Protein AF-A0AAV4F3P6-F1 (afdb_monomer_lite)

Organism: NCBI:txid1093978

Radius of gyration: 37.01 Å; chains: 1; bounding box: 95×53×141 Å

Secondary structure (DSSP, 8-state):
---------------------------------------------------------------------------------------HHHHHHHHHHHHHHHHHHHHHHHHHHHHHHHHHHHHHHHHHHHHHH--PPPPPPPHHHHHHHHHHHHHHSPBP-PPTTPPPPTTBTTPPPPTT--PPTT-EEEEEEEPTTS-EEEEEEEEEEEETTTTEEEEEESSPPTTS-EEEEEGGGEEEPPSBBPPTTT-GGGSPPTT-EEEEEPTTSSEEEEEE-SS--SSTT--TTTTSS------

Structure (mmCIF, N/CA/C/O backbone):
data_AF-A0AAV4F3P6-F1
#
_entry.id   AF-A0AAV4F3P6-F1
#
loop_
_atom_site.group_PDB
_atom_site.id
_atom_site.type_symbol
_atom_site.label_atom_id
_atom_site.label_alt_id
_atom_site.label_comp_id
_atom_site.label_asym_id
_atom_site.label_entity_id
_atom_site.label_seq_id
_atom_site.pdbx_PDB_ins_code
_atom_site.Cartn_x
_atom_site.Cartn_y
_atom_site.Cartn_z
_atom_site.occupancy
_atom_site.B_iso_or_equiv
_atom_site.auth_seq_id
_atom_site.auth_comp_id
_atom_site.auth_asym_id
_atom_site.auth_atom_id
_atom_site.pdbx_PDB_model_num
ATOM 1 N N . MET A 1 1 ? -41.176 11.444 -44.039 1.00 43.25 1 MET A N 1
ATOM 2 C CA . MET A 1 1 ? -41.202 11.516 -45.518 1.00 43.25 1 MET A CA 1
ATOM 3 C C . MET A 1 1 ? -39.767 11.557 -46.030 1.00 43.25 1 MET A C 1
ATOM 5 O O . MET A 1 1 ? -39.033 12.421 -45.568 1.00 43.25 1 MET A O 1
ATOM 9 N N . PRO A 1 2 ? -39.335 10.620 -46.893 1.00 57.97 2 PRO A N 1
ATOM 10 C CA . PRO A 1 2 ? -37.965 10.552 -47.398 1.00 57.97 2 PRO A CA 1
ATOM 11 C C . PRO A 1 2 ? -37.833 11.224 -48.775 1.00 57.97 2 PRO A C 1
ATOM 13 O O . PRO A 1 2 ? -38.787 11.254 -49.553 1.00 57.97 2 PRO A O 1
ATOM 16 N N . ARG A 1 3 ? -36.631 11.701 -49.116 1.00 46.84 3 ARG A N 1
ATOM 17 C CA . ARG A 1 3 ? -36.250 12.004 -50.503 1.00 46.84 3 ARG A CA 1
ATOM 18 C C . ARG A 1 3 ? -34.921 11.329 -50.827 1.00 46.84 3 ARG A C 1
ATOM 20 O O . ARG A 1 3 ? -33.899 11.601 -50.211 1.00 46.84 3 ARG A O 1
ATOM 27 N N . ALA A 1 4 ? -35.003 10.412 -51.782 1.00 53.88 4 ALA A N 1
ATOM 28 C CA . ALA A 1 4 ? -33.907 9.698 -52.414 1.00 53.88 4 ALA A CA 1
ATOM 29 C C . ALA A 1 4 ? -33.259 10.533 -53.532 1.00 53.88 4 ALA A C 1
ATOM 31 O O . ALA A 1 4 ? -33.923 11.412 -54.081 1.00 53.88 4 ALA A O 1
ATOM 32 N N . SER A 1 5 ? -32.022 10.182 -53.914 1.00 49.41 5 SER A N 1
ATOM 33 C CA . SER A 1 5 ? -31.502 10.011 -55.299 1.00 49.41 5 SER A CA 1
ATOM 34 C C . SER A 1 5 ? -29.993 9.698 -55.219 1.00 49.41 5 SER A C 1
ATOM 36 O O . SER A 1 5 ? -29.260 10.467 -54.614 1.00 49.41 5 SER A O 1
ATOM 38 N N . LYS A 1 6 ? -29.529 8.474 -55.547 1.00 49.03 6 LYS A N 1
ATOM 39 C CA . LYS A 1 6 ? -28.981 8.013 -56.858 1.00 49.03 6 LYS A CA 1
ATOM 40 C C . LYS A 1 6 ? -27.851 8.921 -57.393 1.00 49.03 6 LYS A C 1
ATOM 42 O O . LYS A 1 6 ? -28.084 10.105 -57.543 1.00 49.03 6 LYS A O 1
ATOM 47 N N . GLY A 1 7 ? -26.664 8.456 -57.797 1.00 39.09 7 GLY A N 1
ATOM 48 C CA . GLY A 1 7 ? -26.099 7.115 -57.988 1.00 39.09 7 GLY A CA 1
ATOM 49 C C . GLY A 1 7 ? -24.819 7.177 -58.859 1.00 39.09 7 GLY A C 1
ATOM 50 O O . GLY A 1 7 ? -24.453 8.262 -59.299 1.00 39.09 7 GLY A O 1
ATOM 51 N N . LYS A 1 8 ? -24.253 5.991 -59.168 1.00 43.91 8 LYS A N 1
ATOM 52 C CA . LYS A 1 8 ? -23.135 5.662 -60.102 1.00 43.91 8 LYS A CA 1
ATOM 53 C C . LYS A 1 8 ? -21.725 6.071 -59.625 1.00 43.91 8 LYS A C 1
ATOM 55 O O . LYS A 1 8 ? -21.543 7.178 -59.159 1.00 43.91 8 LYS A O 1
ATOM 60 N N . GLY A 1 9 ? -20.671 5.254 -59.692 1.00 35.78 9 GLY A N 1
ATOM 61 C CA . GLY A 1 9 ? -20.396 4.023 -60.443 1.00 35.78 9 GLY A CA 1
ATOM 62 C C . GLY A 1 9 ? -19.129 4.232 -61.289 1.00 35.78 9 GLY A C 1
ATOM 63 O O . GLY A 1 9 ? -19.116 5.156 -62.093 1.00 35.78 9 GLY A O 1
ATOM 64 N N . GLY A 1 10 ? -18.094 3.398 -61.130 1.00 35.25 10 GLY A N 1
ATOM 65 C CA . GLY A 1 10 ? -16.916 3.406 -62.013 1.00 35.25 10 GLY A CA 1
ATOM 66 C C . GLY A 1 10 ? -15.679 2.729 -61.415 1.00 35.25 10 GLY A C 1
ATOM 67 O O . GLY A 1 10 ? -15.179 3.164 -60.387 1.00 35.25 10 GLY A O 1
ATOM 68 N N . ALA A 1 11 ? -15.229 1.657 -62.067 1.00 43.38 11 ALA A N 1
ATOM 69 C CA . ALA A 1 11 ? -14.069 0.822 -61.749 1.00 43.38 11 ALA A CA 1
ATOM 70 C C . ALA A 1 11 ? -12.855 1.138 -62.662 1.00 43.38 11 ALA A C 1
ATOM 72 O O . ALA A 1 11 ? -12.972 1.979 -63.550 1.00 43.38 11 ALA A O 1
ATOM 73 N N . ASN A 1 12 ? -11.776 0.353 -62.483 1.00 38.50 12 ASN A N 1
ATOM 74 C CA . ASN A 1 12 ? -10.446 0.312 -63.143 1.00 38.50 12 ASN A CA 1
ATOM 75 C C . ASN A 1 12 ? -9.373 1.242 -62.548 1.00 38.50 12 ASN A C 1
ATOM 77 O O . ASN A 1 12 ? -9.661 2.387 -62.238 1.00 38.50 12 ASN A O 1
ATOM 81 N N . GLY A 1 13 ? -8.109 0.842 -62.364 1.00 34.28 13 GLY A N 1
ATOM 82 C CA . GLY A 1 13 ? -7.365 -0.350 -62.802 1.00 34.28 13 GLY A CA 1
ATOM 83 C C . GLY A 1 13 ? -6.046 0.076 -63.474 1.00 34.28 13 GLY A C 1
ATOM 84 O O . GLY A 1 13 ? -6.096 0.913 -64.366 1.00 34.28 13 GLY A O 1
ATOM 85 N N . GLY A 1 14 ? -4.912 -0.523 -63.067 1.00 33.69 14 GLY A N 1
ATOM 86 C CA . GLY A 1 14 ? -3.558 -0.354 -63.653 1.00 33.69 14 GLY A CA 1
ATOM 87 C C . GLY A 1 14 ? -2.868 0.970 -63.276 1.00 33.69 14 GLY A C 1
ATOM 88 O O . GLY A 1 14 ? -3.541 1.965 -63.076 1.00 33.69 14 GLY A O 1
ATOM 89 N N . ASP A 1 15 ? -1.550 1.090 -63.114 1.00 41.59 15 ASP A N 1
ATOM 90 C CA . ASP A 1 15 ? -0.470 0.337 -63.745 1.00 41.59 15 ASP A CA 1
ATOM 91 C C . ASP A 1 15 ? 0.856 0.453 -62.960 1.00 41.59 15 ASP A C 1
ATOM 93 O O . ASP A 1 15 ? 1.037 1.316 -62.099 1.00 41.59 15 ASP A O 1
ATOM 97 N N . LYS A 1 16 ? 1.772 -0.457 -63.294 1.00 44.00 16 LYS A N 1
ATOM 98 C CA . LYS A 1 16 ? 3.149 -0.606 -62.811 1.00 44.00 16 LYS A CA 1
ATOM 99 C C . LYS A 1 16 ? 4.050 0.584 -63.168 1.00 44.00 16 LYS A C 1
ATOM 101 O O . LYS A 1 16 ? 3.961 1.119 -64.267 1.00 44.00 16 LYS A O 1
ATOM 106 N N . SER A 1 17 ? 5.089 0.797 -62.356 1.00 45.53 17 SER A N 1
ATOM 107 C CA . SER A 1 17 ? 6.420 1.146 -62.878 1.00 45.53 17 SER A CA 1
ATOM 108 C C . SER A 1 17 ? 7.538 0.743 -61.908 1.00 45.53 17 SER A C 1
ATOM 110 O O . SER A 1 17 ? 7.629 1.256 -60.794 1.00 45.53 17 SER A O 1
ATOM 112 N N . GLU A 1 18 ? 8.384 -0.182 -62.366 1.00 40.38 18 GLU A N 1
ATOM 113 C CA . GLU A 1 18 ? 9.741 -0.444 -61.877 1.00 40.38 18 GLU A CA 1
ATOM 114 C C . GLU A 1 18 ? 10.667 0.752 -62.146 1.00 40.38 18 GLU A C 1
ATOM 116 O O . GLU A 1 18 ? 10.599 1.355 -63.216 1.00 40.38 18 GLU A O 1
ATOM 121 N N . SER A 1 19 ? 11.645 0.984 -61.266 1.00 41.81 19 SER A N 1
ATOM 122 C CA . SER A 1 19 ? 12.958 1.485 -61.688 1.00 41.81 19 SER A CA 1
ATOM 123 C C . SER A 1 19 ? 14.066 1.072 -60.715 1.00 41.81 19 SER A C 1
ATOM 125 O O . SER A 1 19 ? 13.929 1.155 -59.497 1.00 41.81 19 SER A O 1
ATOM 127 N N . LYS A 1 20 ? 15.148 0.597 -61.331 1.00 39.94 20 LYS A N 1
ATOM 128 C CA . LYS A 1 20 ? 16.379 -0.017 -60.824 1.00 39.94 20 LYS A CA 1
ATOM 129 C C . LYS A 1 20 ? 17.300 0.931 -60.035 1.00 39.94 20 LYS A C 1
ATOM 131 O O . LYS A 1 20 ? 17.418 2.091 -60.398 1.00 39.94 20 LYS A O 1
ATOM 136 N N . GLY A 1 21 ? 18.078 0.331 -59.125 1.00 33.19 21 GLY A N 1
ATOM 137 C CA . GLY A 1 21 ? 19.552 0.283 -59.192 1.00 33.19 21 GLY A CA 1
ATOM 138 C C . GLY A 1 21 ? 20.369 1.480 -58.686 1.00 33.19 21 GLY A C 1
ATOM 139 O O . GLY A 1 21 ? 20.235 2.588 -59.190 1.00 33.19 21 GLY A O 1
ATOM 140 N N . GLY A 1 22 ? 21.317 1.205 -57.781 1.00 34.66 22 GLY A N 1
ATOM 141 C CA . GLY A 1 22 ? 22.409 2.119 -57.433 1.00 34.66 22 GLY A CA 1
ATOM 142 C C . GLY A 1 22 ? 23.249 1.650 -56.239 1.00 34.66 22 GLY A C 1
ATOM 143 O O . GLY A 1 22 ? 22.946 1.999 -55.104 1.00 34.66 22 GLY A O 1
ATOM 144 N N . ASP A 1 23 ? 24.300 0.872 -56.510 1.00 40.94 23 ASP A N 1
ATOM 145 C CA . ASP A 1 23 ? 25.427 0.590 -55.610 1.00 40.94 23 ASP A CA 1
ATOM 146 C C . ASP A 1 23 ? 26.279 1.846 -55.362 1.00 40.94 23 ASP A C 1
ATOM 148 O O . ASP A 1 23 ? 26.571 2.582 -56.304 1.00 40.94 23 ASP A O 1
ATOM 152 N N . SER A 1 24 ? 26.802 2.033 -54.143 1.00 47.75 24 SER A N 1
ATOM 153 C CA . SER A 1 24 ? 28.101 2.695 -53.909 1.00 47.75 24 SER A CA 1
ATOM 154 C C . SER A 1 24 ? 28.724 2.253 -52.576 1.00 47.75 24 SER A C 1
ATOM 156 O O . SER A 1 24 ? 28.114 2.363 -51.517 1.00 47.75 24 SER A O 1
ATOM 158 N N . LYS A 1 25 ? 29.962 1.754 -52.668 1.00 44.97 25 LYS A N 1
ATOM 159 C CA . LYS A 1 25 ? 30.935 1.466 -51.597 1.00 44.97 25 LYS A CA 1
ATOM 160 C C . LYS A 1 25 ? 31.613 2.748 -51.075 1.00 44.97 25 LYS A C 1
ATOM 162 O O . LYS A 1 25 ? 31.496 3.787 -51.717 1.00 44.97 25 LYS A O 1
ATOM 167 N N . SER A 1 26 ? 32.461 2.557 -50.049 1.00 39.56 26 SER A N 1
ATOM 168 C CA . SER A 1 26 ? 33.546 3.410 -49.491 1.00 39.56 26 SER A CA 1
ATOM 169 C C . SER A 1 26 ? 33.147 4.224 -48.245 1.00 39.56 26 SER A C 1
ATOM 171 O O . SER A 1 26 ? 32.027 4.702 -48.173 1.00 39.56 26 SER A O 1
ATOM 173 N N . ASP A 1 27 ? 33.956 4.410 -47.195 1.00 36.31 27 ASP A N 1
ATOM 174 C CA . ASP A 1 27 ? 35.304 3.930 -46.884 1.00 36.31 27 ASP A CA 1
ATOM 175 C C . ASP A 1 27 ? 35.626 4.065 -45.375 1.00 36.31 27 ASP A C 1
ATOM 177 O O . ASP A 1 27 ? 35.059 4.869 -44.641 1.00 36.31 27 ASP A O 1
ATOM 181 N N . THR A 1 28 ? 36.581 3.231 -44.982 1.00 38.78 28 THR A N 1
ATOM 182 C CA . THR A 1 28 ? 37.466 3.109 -43.808 1.00 38.78 28 THR A CA 1
ATOM 183 C C . THR A 1 28 ? 37.964 4.384 -43.081 1.00 38.78 28 THR A C 1
ATOM 185 O O . THR A 1 28 ? 38.431 5.313 -43.727 1.00 38.78 28 THR A O 1
ATOM 188 N N . ALA A 1 29 ? 38.042 4.331 -41.734 1.00 40.69 29 ALA A N 1
ATOM 189 C CA . ALA A 1 29 ? 39.140 4.804 -40.839 1.00 40.69 29 ALA A CA 1
ATOM 190 C C . ALA A 1 29 ? 38.729 4.469 -39.381 1.00 40.69 29 ALA A C 1
ATOM 192 O O . ALA A 1 29 ? 37.651 4.869 -38.962 1.00 40.69 29 ALA A O 1
ATOM 193 N N . LYS A 1 30 ? 39.359 3.618 -38.556 1.00 39.94 30 LYS A N 1
ATOM 194 C CA . LYS A 1 30 ? 40.744 3.406 -38.082 1.00 39.94 30 LYS A CA 1
ATOM 195 C C . LYS A 1 30 ? 41.398 4.615 -37.389 1.00 39.94 30 LYS A C 1
ATOM 197 O O . LYS A 1 30 ? 42.006 5.448 -38.045 1.00 39.94 30 LYS A O 1
ATOM 202 N N . SER A 1 31 ? 41.418 4.577 -36.053 1.00 45.28 31 SER A N 1
ATOM 203 C CA . SER A 1 31 ? 42.526 5.077 -35.224 1.00 45.28 31 SER A CA 1
ATOM 204 C C . SER A 1 31 ? 42.651 4.241 -33.942 1.00 45.28 31 SER A C 1
ATOM 206 O O . SER A 1 31 ? 41.701 4.119 -33.171 1.00 45.28 31 SER A O 1
ATOM 208 N N . GLU A 1 32 ? 43.829 3.640 -33.777 1.00 38.06 32 GLU A N 1
ATOM 209 C CA . GLU A 1 32 ? 44.331 2.882 -32.622 1.00 38.06 32 GLU A CA 1
ATOM 210 C C . GLU A 1 32 ? 45.115 3.793 -31.649 1.00 38.06 32 GLU A C 1
ATOM 212 O O . GLU A 1 32 ? 45.437 4.927 -32.002 1.00 38.06 32 GLU A O 1
ATOM 217 N N . ALA A 1 33 ? 45.548 3.182 -30.527 1.00 37.25 33 ALA A N 1
ATOM 218 C CA . ALA A 1 33 ? 46.647 3.540 -29.600 1.00 37.25 33 ALA A CA 1
ATOM 219 C C . ALA A 1 33 ? 46.233 4.332 -28.339 1.00 37.25 33 ALA A C 1
ATOM 221 O O . ALA A 1 33 ? 45.403 5.224 -28.424 1.00 37.25 33 ALA A O 1
ATOM 222 N N . LYS A 1 34 ? 46.786 4.137 -27.129 1.00 36.72 34 LYS A N 1
ATOM 223 C CA . LYS A 1 34 ? 47.733 3.194 -26.472 1.00 36.72 34 LYS A CA 1
ATOM 224 C C . LYS A 1 34 ? 47.718 3.602 -24.967 1.00 36.72 34 LYS A C 1
ATOM 226 O O . LYS A 1 34 ? 47.617 4.790 -24.703 1.00 36.72 34 LYS A O 1
ATOM 231 N N . ALA A 1 35 ? 47.622 2.679 -24.005 1.00 36.19 35 ALA A N 1
ATOM 232 C CA . ALA A 1 35 ? 48.698 2.149 -23.134 1.00 36.19 35 ALA A CA 1
ATOM 233 C C . ALA A 1 35 ? 48.996 2.915 -21.817 1.00 36.19 35 ALA A C 1
ATOM 235 O O . ALA A 1 35 ? 49.205 4.120 -21.856 1.00 36.19 35 ALA A O 1
ATOM 236 N N . ASP A 1 36 ? 49.109 2.116 -20.734 1.00 36.25 36 ASP A N 1
ATOM 237 C CA . ASP A 1 36 ? 49.987 2.232 -19.540 1.00 36.25 36 ASP A CA 1
ATOM 238 C C . ASP A 1 36 ? 49.842 3.469 -18.615 1.00 36.25 36 ASP A C 1
ATOM 240 O O . ASP A 1 36 ? 49.542 4.561 -19.063 1.00 36.25 36 ASP A O 1
ATOM 244 N N . SER A 1 37 ? 50.015 3.443 -17.287 1.00 36.72 37 SER A N 1
ATOM 245 C CA . SER A 1 37 ? 50.711 2.539 -16.359 1.00 36.72 37 SER A CA 1
ATOM 246 C C . SER A 1 37 ? 50.413 2.939 -14.895 1.00 36.72 37 SER A C 1
ATOM 248 O O . SER A 1 37 ? 50.121 4.096 -14.613 1.00 36.72 37 SER A O 1
ATOM 250 N N . LYS A 1 38 ? 50.573 1.960 -13.990 1.00 37.16 38 LYS A N 1
ATOM 251 C CA . LYS A 1 38 ? 50.961 1.997 -12.556 1.00 37.16 38 LYS A CA 1
ATOM 252 C C . LYS A 1 38 ? 51.338 3.344 -11.902 1.00 37.16 38 LYS A C 1
ATOM 254 O O . LYS A 1 38 ? 52.150 4.088 -12.440 1.00 37.16 38 LYS A O 1
ATOM 259 N N . GLY A 1 39 ? 50.957 3.494 -10.626 1.00 30.64 39 GLY A N 1
ATOM 260 C CA . GLY A 1 39 ? 51.655 4.373 -9.678 1.00 30.64 39 GLY A CA 1
ATOM 261 C C . GLY A 1 39 ? 50.959 4.546 -8.323 1.00 30.64 39 GLY A C 1
ATOM 262 O O . GLY A 1 39 ? 50.217 5.501 -8.141 1.00 30.64 39 GLY A O 1
ATOM 263 N N . GLU A 1 40 ? 51.233 3.647 -7.378 1.00 40.03 40 GLU A N 1
ATOM 264 C CA . GLU A 1 40 ? 51.225 3.934 -5.932 1.00 40.03 40 GLU A CA 1
ATOM 265 C C . GLU A 1 40 ? 52.618 4.499 -5.578 1.00 40.03 40 GLU A C 1
ATOM 267 O O . GLU A 1 40 ? 53.599 4.093 -6.218 1.00 40.03 40 GLU A O 1
ATOM 272 N N . PRO A 1 41 ? 52.741 5.458 -4.641 1.00 50.28 41 PRO A N 1
ATOM 273 C CA . PRO A 1 41 ? 53.304 5.063 -3.345 1.00 50.28 41 PRO A CA 1
ATOM 274 C C . PRO A 1 41 ? 52.784 5.842 -2.117 1.00 50.28 41 PRO A C 1
ATOM 276 O O . PRO A 1 41 ? 52.306 6.973 -2.195 1.00 50.28 41 PRO A O 1
ATOM 279 N N . ASP A 1 42 ? 52.992 5.198 -0.969 1.00 38.50 42 ASP A N 1
ATOM 280 C CA . ASP A 1 42 ? 52.948 5.680 0.414 1.00 38.50 42 ASP A CA 1
ATOM 281 C C . ASP A 1 42 ? 53.687 7.009 0.695 1.00 38.50 42 ASP A C 1
ATOM 283 O O . ASP A 1 42 ? 54.773 7.244 0.160 1.00 38.50 42 ASP A O 1
ATOM 287 N N . ASN A 1 43 ? 53.186 7.809 1.658 1.00 36.66 43 ASN A N 1
ATOM 288 C CA . ASN A 1 43 ? 53.907 8.124 2.915 1.00 36.66 43 ASN A CA 1
ATOM 289 C C . ASN A 1 43 ? 53.197 9.144 3.844 1.00 36.66 43 ASN A C 1
ATOM 291 O O . ASN A 1 43 ? 53.036 10.317 3.528 1.00 36.66 43 ASN A O 1
ATOM 295 N N . LYS A 1 44 ? 52.840 8.655 5.040 1.00 37.00 44 LYS A N 1
ATOM 296 C CA . LYS A 1 44 ? 53.229 9.103 6.402 1.00 37.00 44 LYS A CA 1
ATOM 297 C C . LYS A 1 44 ? 53.704 10.561 6.651 1.00 37.00 44 LYS A C 1
ATOM 299 O O . LYS A 1 44 ? 54.774 10.936 6.189 1.00 37.00 44 LYS A O 1
ATOM 304 N N . ALA A 1 45 ? 53.012 11.267 7.560 1.00 36.25 45 ALA A N 1
ATOM 305 C CA . ALA A 1 45 ? 53.533 12.142 8.645 1.00 36.25 45 ALA A CA 1
ATOM 306 C C . ALA A 1 45 ? 52.319 12.730 9.408 1.00 36.25 45 ALA A C 1
ATOM 308 O O . ALA A 1 45 ? 51.476 13.386 8.810 1.00 36.25 45 ALA A O 1
ATOM 309 N N . ASP A 1 46 ? 51.995 12.300 10.629 1.00 32.47 46 ASP A N 1
ATOM 310 C CA . ASP A 1 46 ? 52.471 12.836 11.919 1.00 32.47 46 ASP A CA 1
ATOM 311 C C . ASP A 1 46 ? 52.575 14.369 11.987 1.00 32.47 46 ASP A C 1
ATOM 313 O O . ASP A 1 46 ? 53.509 14.967 11.459 1.00 32.47 46 ASP A O 1
ATOM 317 N N . THR A 1 47 ? 51.641 15.007 12.698 1.00 34.38 47 THR A N 1
ATOM 318 C CA . THR A 1 47 ? 51.944 16.197 13.502 1.00 34.38 47 THR A CA 1
ATOM 319 C C . THR A 1 47 ? 50.998 16.258 14.695 1.00 34.38 47 THR A C 1
ATOM 321 O O . THR A 1 47 ? 49.800 16.506 14.585 1.00 34.38 47 THR A O 1
ATOM 324 N N . THR A 1 48 ? 51.594 16.043 15.858 1.00 31.44 48 THR A N 1
ATOM 325 C CA . THR A 1 48 ? 51.069 16.400 17.170 1.00 31.44 48 THR A CA 1
ATOM 326 C C . THR A 1 48 ? 51.104 17.922 17.341 1.00 31.44 48 THR A C 1
ATOM 328 O O . THR A 1 48 ? 52.155 18.534 17.153 1.00 31.44 48 THR A O 1
ATOM 331 N N . THR A 1 49 ? 50.015 18.556 17.787 1.00 36.59 49 THR A N 1
ATOM 332 C CA . THR A 1 49 ? 50.116 19.825 18.534 1.00 36.59 49 THR A CA 1
ATOM 333 C C . THR A 1 49 ? 48.991 19.980 19.560 1.00 36.59 49 THR A C 1
ATOM 335 O O . THR A 1 49 ? 47.839 19.627 19.334 1.00 36.59 49 THR A O 1
ATOM 338 N N . LYS A 1 50 ? 49.419 20.445 20.733 1.00 33.28 50 LYS A N 1
ATOM 339 C CA . LYS A 1 50 ? 48.761 20.586 22.038 1.00 33.28 50 LYS A CA 1
ATOM 340 C C . LYS A 1 50 ? 48.096 21.967 22.179 1.00 33.28 50 LYS A C 1
ATOM 342 O O . LYS A 1 50 ? 48.705 22.928 21.729 1.00 33.28 50 LYS A O 1
ATOM 347 N N . GLY A 1 51 ? 47.016 22.037 22.973 1.00 29.23 51 GLY A N 1
ATOM 348 C CA . GLY A 1 51 ? 46.523 23.230 23.707 1.00 29.23 51 GLY A CA 1
ATOM 349 C C . GLY A 1 51 ? 45.808 24.271 22.834 1.00 29.23 51 GLY A C 1
ATOM 350 O O . GLY A 1 51 ? 46.318 24.633 21.792 1.00 29.23 51 GLY A O 1
ATOM 351 N N . ASP A 1 52 ? 44.609 24.769 23.145 1.00 32.94 52 ASP A N 1
ATOM 352 C CA . ASP A 1 52 ? 44.238 25.334 24.437 1.00 32.94 52 ASP A CA 1
ATOM 353 C C . ASP A 1 52 ? 42.762 25.176 24.841 1.00 32.94 52 ASP A C 1
ATOM 355 O O . ASP A 1 52 ? 41.844 24.917 24.067 1.00 32.94 52 ASP A O 1
ATOM 359 N N . LYS A 1 53 ? 42.624 25.340 26.151 1.00 34.88 53 LYS A N 1
ATOM 360 C CA . LYS A 1 53 ? 41.525 25.170 27.093 1.00 34.88 53 LYS A CA 1
ATOM 361 C C . LYS A 1 53 ? 40.440 26.251 26.947 1.00 34.88 53 LYS A C 1
ATOM 363 O O . LYS A 1 53 ? 40.744 27.434 27.055 1.00 34.88 53 LYS A O 1
ATOM 368 N N . ALA A 1 54 ? 39.171 25.850 26.854 1.00 36.03 54 ALA A N 1
ATOM 369 C CA . ALA A 1 54 ? 38.040 26.681 27.268 1.00 36.03 54 ALA A CA 1
ATOM 370 C C . ALA A 1 54 ? 36.963 25.810 27.930 1.00 36.03 54 ALA A C 1
ATOM 372 O O . ALA A 1 54 ? 36.387 24.901 27.339 1.00 36.03 54 ALA A O 1
ATOM 373 N N . GLU A 1 55 ? 36.773 26.090 29.210 1.00 33.41 55 GLU A N 1
ATOM 374 C CA . GLU A 1 55 ? 35.945 25.414 30.195 1.00 33.41 55 GLU A CA 1
ATOM 375 C C . GLU A 1 55 ? 34.601 26.151 30.288 1.00 33.41 55 GLU A C 1
ATOM 377 O O . GLU A 1 55 ? 34.583 27.362 30.488 1.00 33.41 55 GLU A O 1
ATOM 382 N N . SER A 1 56 ? 33.466 25.455 30.175 1.00 36.91 56 SER A N 1
ATOM 383 C CA . SER A 1 56 ? 32.240 25.888 30.859 1.00 36.91 56 SER A CA 1
ATOM 384 C C . SER A 1 56 ? 31.344 24.687 31.160 1.00 36.91 56 SER A C 1
ATOM 386 O O . SER A 1 56 ? 30.879 23.963 30.284 1.00 36.91 56 SER A O 1
ATOM 388 N N . SER A 1 57 ? 31.185 24.453 32.460 1.00 33.41 57 SER A N 1
ATOM 389 C CA . SER A 1 57 ? 30.381 23.400 33.065 1.00 33.41 57 SER A CA 1
ATOM 390 C C . SER A 1 57 ? 28.904 23.795 33.084 1.00 33.41 57 SER A C 1
ATOM 392 O O . SER A 1 57 ? 28.567 24.857 33.605 1.00 33.41 57 SER A O 1
ATOM 394 N N . LEU A 1 58 ? 28.013 22.909 32.636 1.00 38.38 58 LEU A N 1
ATOM 395 C CA . LEU A 1 58 ? 26.592 22.949 32.989 1.00 38.38 58 LEU A CA 1
ATOM 396 C C . LEU A 1 58 ? 26.219 21.639 33.686 1.00 38.38 58 LEU A C 1
ATOM 398 O O . LEU A 1 58 ? 26.376 20.543 33.152 1.00 38.38 58 LEU A 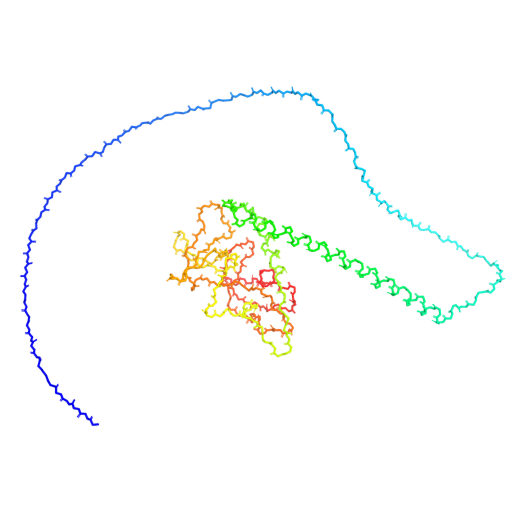O 1
ATOM 402 N N . LYS A 1 59 ? 25.803 21.799 34.943 1.00 35.16 59 LYS A N 1
ATOM 403 C CA . LYS A 1 59 ? 25.519 20.760 35.931 1.00 35.16 59 LYS A CA 1
ATOM 404 C C . LYS A 1 59 ? 24.276 19.958 35.538 1.00 35.16 59 LYS A C 1
ATOM 406 O O . LYS A 1 59 ? 23.202 20.529 35.376 1.00 35.16 59 LYS A O 1
ATOM 411 N N . GLY A 1 60 ? 24.425 18.637 35.460 1.00 31.52 60 GLY A N 1
ATOM 412 C CA . GLY A 1 60 ? 23.315 17.689 35.464 1.00 31.52 60 GLY A CA 1
ATOM 413 C C . GLY A 1 60 ? 22.880 17.386 36.898 1.00 31.52 60 GLY A C 1
ATOM 414 O O . GLY A 1 60 ? 23.700 16.980 37.719 1.00 31.52 60 GLY A O 1
ATOM 415 N N . SER A 1 61 ? 21.596 17.574 37.194 1.00 37.03 61 SER A N 1
ATOM 416 C CA . SER A 1 61 ? 20.979 17.105 38.437 1.00 37.03 61 SER A CA 1
ATOM 417 C C . SER A 1 61 ? 20.388 15.718 38.199 1.00 37.03 61 SER A C 1
ATOM 419 O O . SER A 1 61 ? 19.312 15.585 37.621 1.00 37.03 61 SER A O 1
ATOM 421 N N . GLY A 1 62 ? 21.114 14.684 38.623 1.00 31.39 62 GLY A N 1
ATOM 422 C CA . GLY A 1 62 ? 20.574 13.340 38.799 1.00 31.39 62 GLY A CA 1
ATOM 423 C C . GLY A 1 62 ? 19.875 13.256 40.152 1.00 31.39 62 GLY A C 1
ATOM 424 O O . GLY A 1 62 ? 20.495 13.545 41.172 1.00 31.39 62 GLY A O 1
ATOM 425 N N . ASN A 1 63 ? 18.598 12.874 40.163 1.00 33.78 63 ASN A N 1
ATOM 426 C CA . ASN A 1 63 ? 17.868 12.613 41.399 1.00 33.78 63 ASN A CA 1
ATOM 427 C C . ASN A 1 63 ? 17.833 11.103 41.651 1.00 33.78 63 ASN A C 1
ATOM 429 O O . ASN A 1 63 ? 17.166 10.345 40.948 1.00 33.78 63 ASN A O 1
ATOM 433 N N . SER A 1 64 ? 18.589 10.686 42.660 1.00 38.09 64 SER A N 1
ATOM 434 C CA . SER A 1 64 ? 18.540 9.377 43.295 1.00 38.09 64 SER A CA 1
ATOM 435 C C . SER A 1 64 ? 17.273 9.269 44.145 1.00 38.09 64 SER A C 1
ATOM 437 O O . SER A 1 64 ? 17.019 10.109 45.005 1.00 38.09 64 SER A O 1
ATOM 439 N N . SER A 1 65 ? 16.478 8.219 43.943 1.00 40.41 65 SER A N 1
ATOM 440 C CA . SER A 1 65 ? 15.464 7.805 44.917 1.00 40.41 65 SER A CA 1
ATOM 441 C C . SER A 1 65 ? 15.907 6.486 45.535 1.00 40.41 65 SER A C 1
ATOM 443 O O . SER A 1 65 ? 15.975 5.443 44.889 1.00 40.41 65 SER A O 1
ATOM 445 N N . GLN A 1 66 ? 16.312 6.597 46.796 1.00 35.66 66 GLN A N 1
ATOM 446 C CA . GLN A 1 66 ? 16.658 5.498 47.678 1.00 35.66 66 GLN A CA 1
ATOM 447 C C . GLN A 1 66 ? 15.374 4.805 48.143 1.00 35.66 66 GLN A C 1
ATOM 449 O O . GLN A 1 66 ? 14.449 5.442 48.639 1.00 35.66 66 GLN A O 1
ATOM 454 N N . SER A 1 67 ? 15.351 3.487 48.014 1.00 43.84 67 SER A N 1
ATOM 455 C CA . SER A 1 67 ? 14.508 2.585 48.795 1.00 43.84 67 SER A CA 1
ATOM 456 C C . SER A 1 67 ? 14.996 2.510 50.247 1.00 43.84 67 SER A C 1
ATOM 458 O O . SER A 1 67 ? 16.210 2.520 50.468 1.00 43.84 67 SER A O 1
ATOM 460 N N . PRO A 1 68 ? 14.093 2.276 51.214 1.00 41.81 68 PRO A N 1
ATOM 461 C CA . PRO A 1 68 ? 14.465 1.404 52.318 1.00 41.81 68 PRO A CA 1
ATOM 462 C C . PRO A 1 68 ? 13.426 0.315 52.601 1.00 41.81 68 PRO A C 1
ATOM 464 O O . PRO A 1 68 ? 12.212 0.507 52.555 1.00 41.81 68 PRO A O 1
ATOM 467 N N . SER A 1 69 ? 13.978 -0.849 52.914 1.00 40.66 69 SER A N 1
ATOM 468 C CA . SER A 1 69 ? 13.346 -2.050 53.433 1.00 40.66 69 SER A CA 1
ATOM 469 C C . SER A 1 69 ? 13.231 -2.020 54.966 1.00 40.66 69 SER A C 1
ATOM 471 O O . SER A 1 69 ? 14.109 -1.482 55.633 1.00 40.66 69 SER A O 1
ATOM 473 N N . THR A 1 70 ? 12.209 -2.730 55.469 1.00 41.66 70 THR A N 1
ATOM 474 C CA . THR A 1 70 ? 12.095 -3.451 56.764 1.00 41.66 70 THR A CA 1
ATOM 475 C C . THR A 1 70 ? 12.176 -2.681 58.091 1.00 41.66 70 THR A C 1
ATOM 477 O O . THR A 1 70 ? 13.168 -2.021 58.371 1.00 41.66 70 THR A O 1
ATOM 480 N N . CYS A 1 71 ? 11.169 -2.888 58.958 1.00 31.70 71 CYS A N 1
ATOM 481 C CA . CYS A 1 71 ? 11.261 -3.558 60.277 1.00 31.70 71 CYS A CA 1
ATOM 482 C C . CYS A 1 71 ? 10.027 -3.221 61.143 1.00 31.70 71 CYS A C 1
ATOM 484 O O . CYS A 1 71 ? 9.681 -2.056 61.317 1.00 31.70 71 CYS A O 1
ATOM 486 N N . ALA A 1 72 ? 9.370 -4.250 61.685 1.00 41.84 72 ALA A N 1
ATOM 487 C CA . ALA A 1 72 ? 8.281 -4.141 62.658 1.00 41.84 72 ALA A CA 1
ATOM 488 C C . ALA A 1 72 ? 8.769 -3.619 64.025 1.00 41.84 72 ALA A C 1
ATOM 490 O O . ALA A 1 72 ? 9.936 -3.823 64.370 1.00 41.84 72 ALA A O 1
ATOM 491 N N . PRO A 1 73 ? 7.860 -3.060 64.843 1.00 45.59 73 PRO A N 1
ATOM 492 C CA . PRO A 1 73 ? 7.921 -3.326 66.276 1.00 45.59 73 PRO A CA 1
ATOM 493 C C . PRO A 1 73 ? 6.560 -3.695 66.891 1.00 45.59 73 PRO A C 1
ATOM 495 O O . PRO A 1 73 ? 5.491 -3.340 66.399 1.00 45.59 73 PRO A O 1
ATOM 498 N N . SER A 1 74 ? 6.678 -4.462 67.968 1.00 44.78 74 SER A N 1
ATOM 499 C CA . SER A 1 74 ? 5.657 -5.126 68.772 1.00 44.78 74 SER A CA 1
ATOM 500 C C . SER A 1 74 ? 4.776 -4.187 69.607 1.00 44.78 74 SER A C 1
ATOM 502 O O . SER A 1 74 ? 5.160 -3.058 69.905 1.00 44.78 74 SER A O 1
ATOM 504 N N . ASP A 1 75 ? 3.626 -4.731 70.019 1.00 44.19 75 ASP A N 1
ATOM 505 C CA . ASP A 1 75 ? 2.719 -4.273 71.080 1.00 44.19 75 ASP A CA 1
ATOM 506 C C . ASP A 1 75 ? 3.407 -3.615 72.290 1.00 44.19 75 ASP A C 1
ATOM 508 O O . ASP A 1 75 ? 4.293 -4.221 72.885 1.00 44.19 75 ASP A O 1
ATOM 512 N N . GLU A 1 76 ? 2.887 -2.461 72.732 1.00 40.72 76 GLU A N 1
ATOM 513 C CA . GLU A 1 76 ? 2.533 -2.219 74.141 1.00 40.72 76 GLU A CA 1
ATOM 514 C C . GLU A 1 76 ? 1.514 -1.065 74.286 1.00 40.72 76 GLU A C 1
ATOM 516 O O . GLU A 1 76 ? 1.611 -0.004 73.667 1.00 40.72 76 GLU A O 1
ATOM 521 N N . LEU A 1 77 ? 0.513 -1.307 75.140 1.00 50.38 77 LEU A N 1
ATOM 522 C CA . LEU A 1 77 ? -0.564 -0.406 75.557 1.00 50.38 77 LEU A CA 1
ATOM 523 C C . LEU A 1 77 ? -0.049 0.886 76.216 1.00 50.38 77 LEU A C 1
ATOM 525 O O . LEU A 1 77 ? 0.683 0.811 77.201 1.00 50.38 77 LEU A O 1
ATOM 529 N N . ARG A 1 78 ? -0.635 2.043 75.855 1.00 41.12 78 ARG A N 1
ATOM 530 C CA . ARG A 1 78 ? -1.094 3.058 76.834 1.00 41.12 78 ARG A CA 1
ATOM 531 C C . ARG A 1 78 ? -1.845 4.237 76.203 1.00 41.12 78 ARG A C 1
ATOM 533 O O . ARG A 1 78 ? -1.322 4.919 75.336 1.00 41.12 78 ARG A O 1
ATOM 540 N N . GLY A 1 79 ? -2.992 4.565 76.802 1.00 34.50 79 GLY A N 1
ATOM 541 C CA . GLY A 1 79 ? -3.405 5.958 77.020 1.00 34.50 79 GLY A CA 1
ATOM 542 C C . GLY A 1 79 ? -4.384 6.555 76.012 1.00 34.50 79 GLY A C 1
ATOM 543 O O . GLY A 1 79 ? -4.008 7.003 74.939 1.00 34.50 79 GLY A O 1
ATOM 544 N N . ALA A 1 80 ? -5.646 6.633 76.426 1.00 46.44 80 ALA A N 1
ATOM 545 C CA . ALA A 1 80 ? -6.729 7.325 75.746 1.00 46.44 80 ALA A CA 1
ATOM 546 C C . ALA A 1 80 ? -6.490 8.840 75.589 1.00 46.44 80 ALA A C 1
ATOM 548 O O . ALA A 1 80 ? -6.269 9.519 76.587 1.00 46.44 80 ALA A O 1
ATOM 549 N N . VAL A 1 81 ? -6.684 9.364 74.371 1.00 45.69 81 VAL A N 1
ATOM 550 C CA . VAL A 1 81 ? -7.339 10.659 74.101 1.00 45.69 81 VAL A CA 1
ATOM 551 C C . VAL A 1 81 ? -8.120 10.504 72.789 1.00 45.69 81 VAL A C 1
ATOM 553 O O . VAL A 1 81 ? -7.583 10.019 71.797 1.00 45.69 81 VAL A O 1
ATOM 556 N N . GLY A 1 82 ? -9.414 10.825 72.813 1.00 46.94 82 GLY A N 1
ATOM 557 C CA . GLY A 1 82 ? -10.349 10.562 71.721 1.00 46.94 82 GLY A CA 1
ATOM 558 C C . GLY A 1 82 ? -10.058 11.340 70.436 1.00 46.94 82 GLY A C 1
ATOM 559 O O . GLY A 1 82 ? -9.894 12.556 70.458 1.00 46.94 82 GLY A O 1
ATOM 560 N N . GLY A 1 83 ? -10.084 10.629 69.310 1.00 44.47 83 GLY A N 1
ATOM 561 C CA . GLY A 1 83 ? -10.280 11.183 67.973 1.00 44.47 83 GLY A CA 1
ATOM 562 C C . GLY A 1 83 ? -11.396 10.390 67.298 1.00 44.47 83 GLY A C 1
ATOM 563 O O . GLY A 1 83 ? -11.293 9.171 67.173 1.00 44.47 83 GLY A O 1
ATOM 564 N N . ALA A 1 84 ? -12.496 11.055 66.949 1.00 54.84 84 ALA A N 1
ATOM 565 C CA . ALA A 1 84 ? -13.643 10.429 66.296 1.00 54.84 84 ALA A CA 1
ATOM 566 C C . ALA A 1 84 ? -13.234 9.793 64.948 1.00 54.84 84 ALA A C 1
ATOM 568 O O . ALA A 1 84 ? -12.370 10.342 64.261 1.00 54.84 84 ALA A O 1
ATOM 569 N N . PRO A 1 85 ? -13.836 8.662 64.531 1.00 58.00 85 PRO A N 1
ATOM 570 C CA . PRO A 1 85 ? -13.618 8.137 63.189 1.00 58.00 85 PRO A CA 1
ATOM 571 C C . PRO A 1 85 ? -14.145 9.162 62.179 1.00 58.00 85 PRO A C 1
ATOM 573 O O . PRO A 1 85 ? -15.319 9.523 62.247 1.00 58.00 85 PRO A O 1
ATOM 576 N N . ALA A 1 86 ? -13.282 9.632 61.270 1.00 60.94 86 ALA A N 1
ATOM 577 C CA . ALA A 1 86 ? -13.651 10.587 60.225 1.00 60.94 86 ALA A CA 1
ATOM 578 C C . ALA A 1 86 ? -14.971 10.158 59.570 1.00 60.94 86 ALA A C 1
ATOM 580 O O . ALA A 1 86 ? -15.087 9.025 59.075 1.00 60.94 86 ALA A O 1
ATOM 581 N N . SER A 1 87 ? -15.961 11.052 59.626 1.00 77.00 87 SER A N 1
ATOM 582 C CA . SER A 1 87 ? -17.294 10.825 59.070 1.00 77.00 87 SER A CA 1
ATOM 583 C C . SER A 1 87 ? -17.149 10.431 57.601 1.00 77.00 87 SER A C 1
ATOM 585 O O . SER A 1 87 ? -16.256 10.916 56.903 1.00 77.00 87 SER A O 1
ATOM 587 N N . SER A 1 88 ? -18.012 9.550 57.095 1.00 80.56 88 SER A N 1
ATOM 588 C CA . SER A 1 88 ? -18.046 9.185 55.670 1.00 80.56 88 SER A CA 1
ATOM 589 C C . SER A 1 88 ? -18.031 10.413 54.751 1.00 80.56 88 SER A C 1
ATOM 591 O O . SER A 1 88 ? -17.477 10.360 53.659 1.00 80.56 88 SER A O 1
ATOM 593 N N . GLU A 1 89 ? -18.568 11.532 55.232 1.00 84.38 89 GLU A N 1
ATOM 594 C CA . GLU A 1 89 ? -18.555 12.830 54.570 1.00 84.38 89 GLU A CA 1
ATOM 595 C C . GLU A 1 89 ? -17.149 13.446 54.426 1.00 84.38 89 GLU A C 1
ATOM 597 O O . GLU A 1 89 ? -16.800 13.896 53.339 1.00 84.38 89 GLU A O 1
ATOM 602 N N . GLU A 1 90 ? -16.291 13.385 55.450 1.00 86.31 90 GLU A N 1
ATOM 603 C CA . GLU A 1 90 ? -14.894 13.854 55.370 1.00 86.31 90 GLU A CA 1
ATOM 604 C C . GLU A 1 90 ? -14.070 13.017 54.389 1.00 86.31 90 GLU A C 1
ATOM 606 O O . GLU A 1 90 ? -13.257 13.549 53.634 1.00 86.31 90 GLU A O 1
ATOM 611 N N . LYS A 1 91 ? -14.307 11.700 54.351 1.00 87.69 91 LYS A N 1
ATOM 612 C CA . LYS A 1 91 ? -13.655 10.814 53.375 1.00 87.69 91 LYS A CA 1
ATOM 613 C C . LYS A 1 91 ? -14.079 11.153 51.949 1.00 87.69 91 LYS A C 1
ATOM 615 O O . LYS A 1 91 ? -13.232 11.211 51.061 1.00 87.69 91 LYS A O 1
ATOM 620 N N . VAL A 1 92 ? -15.370 11.410 51.733 1.00 90.69 92 VAL A N 1
ATOM 621 C CA . VAL A 1 92 ? -15.893 11.839 50.429 1.00 90.69 92 VAL A CA 1
ATOM 622 C C . VAL A 1 92 ? -15.298 13.189 50.027 1.00 90.69 92 VAL A C 1
ATOM 624 O O . VAL A 1 92 ? -14.844 13.326 48.894 1.00 90.69 92 VAL A O 1
ATOM 627 N N . GLN A 1 93 ? -15.219 14.158 50.941 1.00 90.25 93 GLN A N 1
ATOM 628 C CA . GLN A 1 93 ? -14.606 15.463 50.671 1.00 90.25 93 GLN A CA 1
ATOM 629 C C . GLN A 1 93 ? -13.107 15.351 50.353 1.00 90.25 93 GLN A C 1
ATOM 631 O O . GLN A 1 93 ? -12.629 15.999 49.420 1.00 90.25 93 GLN A O 1
ATOM 636 N N . GLY A 1 94 ? -12.376 14.485 51.062 1.00 91.44 94 GLY A N 1
ATOM 637 C CA . GLY A 1 94 ? -10.967 14.199 50.788 1.00 91.44 94 GLY A CA 1
ATOM 638 C C . GLY A 1 94 ? -10.747 13.612 49.391 1.00 91.44 94 GLY A C 1
ATOM 639 O O . GLY A 1 94 ? -9.925 14.128 48.631 1.00 91.44 94 GLY A O 1
ATOM 640 N N . LEU A 1 95 ? -11.538 12.599 49.019 1.00 92.69 95 LEU A N 1
ATOM 641 C CA . LEU A 1 95 ? -11.490 11.982 47.688 1.00 92.69 95 LEU A CA 1
ATOM 642 C C . LEU A 1 95 ? -11.877 12.967 46.579 1.00 92.69 95 LEU A C 1
ATOM 644 O O . LEU A 1 95 ? -11.254 12.971 45.520 1.00 92.69 95 LEU A O 1
ATOM 648 N N . LEU A 1 96 ? -12.865 13.836 46.816 1.00 93.56 96 LEU A N 1
ATOM 649 C CA . LEU A 1 96 ? -13.270 14.860 45.850 1.00 93.56 96 LEU A CA 1
ATOM 650 C C . LEU A 1 96 ? -12.159 15.901 45.634 1.00 93.56 96 LEU A C 1
ATOM 652 O O . LEU A 1 96 ? -11.896 16.309 44.503 1.00 93.56 96 LEU A O 1
ATOM 656 N N . GLY A 1 97 ? -11.469 16.297 46.708 1.00 94.12 97 GLY A N 1
ATOM 657 C CA . GLY A 1 97 ? -10.323 17.205 46.642 1.00 94.12 97 GLY A CA 1
ATOM 658 C C . GLY A 1 97 ? -9.101 16.585 45.959 1.00 94.12 97 GLY A C 1
ATOM 659 O O . GLY A 1 97 ? -8.351 17.272 45.264 1.00 94.12 97 GLY A O 1
ATOM 660 N N . GLU A 1 98 ? -8.882 15.283 46.122 1.00 95.25 98 GLU A N 1
ATOM 661 C CA . GLU A 1 98 ? -7.858 14.538 45.385 1.00 95.25 98 GLU A CA 1
ATOM 662 C C . GLU A 1 98 ? -8.210 14.394 43.900 1.00 95.25 98 GLU A C 1
ATOM 664 O O . GLU A 1 98 ? -7.384 14.713 43.047 1.00 95.25 98 GLU A O 1
ATOM 669 N N . LEU A 1 99 ? -9.458 14.045 43.576 1.00 95.00 99 LEU A N 1
ATOM 670 C CA . LEU A 1 99 ? -9.943 13.977 42.199 1.00 95.00 99 LEU A CA 1
ATOM 671 C C . LEU A 1 99 ? -9.778 15.320 41.475 1.00 95.00 99 LEU A C 1
ATOM 673 O O . LEU A 1 99 ? -9.300 15.354 40.344 1.00 95.00 99 LEU A O 1
ATOM 677 N N . PHE A 1 100 ? -10.128 16.431 42.128 1.00 96.12 100 PHE A N 1
ATOM 678 C CA . PHE A 1 100 ? -9.989 17.764 41.543 1.00 96.12 100 PHE A CA 1
ATOM 679 C C . PHE A 1 100 ? -8.527 18.123 41.240 1.00 96.12 100 PHE A C 1
ATOM 681 O O . PHE A 1 100 ? -8.235 18.686 40.183 1.00 96.12 100 PHE A O 1
ATOM 688 N N . ARG A 1 101 ? -7.599 17.762 42.137 1.00 95.62 101 ARG A N 1
ATOM 689 C CA . ARG A 1 101 ? -6.156 17.936 41.911 1.00 95.62 101 ARG A CA 1
ATOM 690 C C . ARG A 1 101 ? -5.676 17.090 40.737 1.00 95.62 101 ARG A C 1
ATOM 692 O O . ARG A 1 101 ? -5.092 17.645 39.814 1.00 95.62 101 ARG A O 1
ATOM 699 N N . ASN A 1 102 ? -6.044 15.811 40.700 1.00 95.50 102 ASN A N 1
ATOM 700 C CA . ASN A 1 102 ? -5.681 14.910 39.606 1.00 95.50 102 ASN A CA 1
ATOM 701 C C . ASN A 1 102 ? -6.191 15.417 38.249 1.00 95.50 102 ASN A C 1
ATOM 703 O O . ASN A 1 102 ? -5.454 15.403 37.269 1.00 95.50 102 ASN A O 1
ATOM 707 N N . VAL A 1 103 ? -7.431 15.914 38.178 1.00 97.06 103 VAL A N 1
ATOM 708 C CA . VAL A 1 103 ? -7.984 16.498 36.943 1.00 97.06 103 VAL A CA 1
ATOM 709 C C . VAL A 1 103 ? -7.180 17.721 36.503 1.00 97.06 103 VAL A C 1
ATOM 711 O O . VAL A 1 103 ? -6.892 17.865 35.315 1.00 97.06 103 VAL A O 1
ATOM 714 N N . LYS A 1 104 ? -6.792 18.588 37.441 1.00 96.75 104 LYS A N 1
ATOM 715 C CA . LYS A 1 104 ? -5.991 19.777 37.141 1.00 96.75 104 LYS A CA 1
ATOM 716 C C . LYS A 1 104 ? -4.588 19.409 36.655 1.00 96.75 104 LYS A C 1
ATOM 718 O O . LYS A 1 104 ? -4.122 19.978 35.672 1.00 96.75 104 LYS A O 1
ATOM 723 N N . ASP A 1 105 ? -3.952 18.432 37.291 1.00 96.06 105 ASP A N 1
ATOM 724 C CA . ASP A 1 105 ? -2.623 17.957 36.905 1.00 96.06 105 ASP A CA 1
ATOM 725 C C . ASP A 1 105 ? -2.651 17.299 35.516 1.00 96.06 105 ASP A C 1
ATOM 727 O O . ASP A 1 105 ? -1.801 17.592 34.675 1.00 96.06 105 ASP A O 1
ATOM 731 N N . ILE A 1 106 ? -3.689 16.505 35.217 1.00 96.50 106 ILE A N 1
ATOM 732 C CA . ILE A 1 106 ? -3.915 15.928 33.881 1.00 96.50 106 ILE A CA 1
ATOM 733 C C . ILE A 1 106 ? -4.084 17.024 32.824 1.00 96.50 106 ILE A C 1
ATOM 735 O O . ILE A 1 106 ? -3.552 16.895 31.723 1.00 96.50 106 ILE A O 1
ATOM 739 N N . GLN A 1 107 ? -4.810 18.104 33.128 1.00 95.62 107 GLN A N 1
ATOM 740 C CA . GLN A 1 107 ? -4.978 19.222 32.195 1.00 95.62 107 GLN A CA 1
ATOM 741 C C . GLN A 1 107 ? -3.647 19.923 31.903 1.00 95.62 107 GLN A C 1
ATOM 743 O O . GLN A 1 107 ? -3.339 20.173 30.740 1.00 95.62 107 GLN A O 1
ATOM 748 N N . VAL A 1 108 ? -2.833 20.178 32.931 1.00 96.88 108 VAL A N 1
ATOM 749 C CA . VAL A 1 108 ? -1.508 20.798 32.766 1.00 96.88 108 VAL A CA 1
ATOM 750 C C . VAL A 1 108 ? -0.585 19.914 31.926 1.00 96.88 108 VAL A C 1
ATOM 752 O O . VAL A 1 108 ? 0.062 20.406 30.999 1.00 96.88 108 VAL A O 1
ATOM 755 N N . GLU A 1 109 ? -0.540 18.611 32.207 1.00 95.25 109 GLU A N 1
ATOM 756 C CA . GLU A 1 109 ? 0.262 17.671 31.419 1.00 95.25 109 GLU A CA 1
ATOM 757 C C . GLU A 1 109 ? -0.241 17.547 29.976 1.00 95.25 109 GLU A C 1
ATOM 759 O O . GLU A 1 109 ? 0.568 17.518 29.047 1.00 95.25 109 GLU A O 1
ATOM 764 N N . ARG A 1 110 ? -1.562 17.563 29.753 1.00 95.31 110 ARG A N 1
ATOM 765 C CA . ARG A 1 110 ? -2.144 17.598 28.404 1.00 95.31 110 ARG A CA 1
ATOM 766 C C . ARG A 1 110 ? -1.682 18.837 27.639 1.00 95.31 110 ARG A C 1
ATOM 768 O O . ARG A 1 110 ? -1.186 18.697 26.525 1.00 95.31 110 ARG A O 1
ATOM 775 N N . ASP A 1 111 ? -1.794 20.023 28.229 1.00 96.25 111 ASP A N 1
ATOM 776 C CA . ASP A 1 111 ? -1.423 21.277 27.563 1.00 96.25 111 ASP A CA 1
ATOM 777 C C . ASP A 1 111 ? 0.089 21.313 27.251 1.00 96.25 111 ASP A C 1
ATOM 779 O O . ASP A 1 111 ? 0.520 21.750 26.178 1.00 96.25 111 ASP A O 1
ATOM 783 N N . ARG A 1 112 ? 0.919 20.764 28.150 1.00 95.12 112 ARG A N 1
ATOM 784 C CA . ARG A 1 112 ? 2.359 20.580 27.916 1.00 95.12 112 ARG A CA 1
ATOM 785 C C . ARG A 1 112 ? 2.631 19.615 26.759 1.00 95.12 112 ARG A C 1
ATOM 787 O O . ARG A 1 112 ? 3.477 19.899 25.906 1.00 95.12 112 ARG A O 1
ATOM 794 N N . ALA A 1 113 ? 1.933 18.483 26.717 1.00 93.50 113 ALA A N 1
ATOM 795 C CA . ALA A 1 113 ? 2.054 17.501 25.645 1.00 93.50 113 ALA A CA 1
ATOM 796 C C . ALA A 1 113 ? 1.608 18.077 24.291 1.00 93.50 113 ALA A C 1
ATOM 798 O O . ALA A 1 113 ? 2.292 17.871 23.288 1.00 93.50 113 ALA A O 1
ATOM 799 N N . GLU A 1 114 ? 0.526 18.859 24.258 1.00 94.81 114 GLU A N 1
ATOM 800 C CA . GLU A 1 114 ? 0.052 19.561 23.060 1.00 94.81 114 GLU A CA 1
ATOM 801 C C . GLU A 1 114 ? 1.090 20.558 22.535 1.00 94.81 114 GLU A C 1
ATOM 803 O O . GLU A 1 114 ? 1.363 20.606 21.327 1.00 94.81 114 GLU A O 1
ATOM 808 N N . HIS A 1 115 ? 1.733 21.313 23.430 1.00 94.44 115 HIS A N 1
ATOM 809 C CA . HIS A 1 115 ? 2.813 22.218 23.049 1.00 94.44 115 HIS A CA 1
ATOM 810 C C . HIS A 1 115 ? 4.015 21.463 22.461 1.00 94.44 115 HIS A C 1
ATOM 812 O O . HIS A 1 115 ? 4.506 21.811 21.384 1.00 94.44 115 HIS A O 1
ATOM 818 N N . ASN A 1 116 ? 4.451 20.382 23.115 1.00 92.44 116 ASN A N 1
ATOM 819 C CA . ASN A 1 116 ? 5.530 19.530 22.612 1.00 92.44 116 ASN A CA 1
ATOM 820 C C . ASN A 1 116 ? 5.197 18.943 21.235 1.00 92.44 116 ASN A C 1
ATOM 822 O O . ASN A 1 116 ? 6.023 18.996 20.324 1.00 92.44 116 ASN A O 1
ATOM 826 N N . LEU A 1 117 ? 3.972 18.444 21.051 1.00 93.12 117 LEU A N 1
ATOM 827 C CA . LEU A 1 117 ? 3.518 17.894 19.778 1.00 93.12 117 LEU A CA 1
ATOM 828 C C . LEU A 1 117 ? 3.498 18.961 18.677 1.00 93.12 117 LEU A C 1
ATOM 830 O O . LEU A 1 117 ? 3.881 18.687 17.542 1.00 93.12 117 LEU A O 1
ATOM 834 N N . THR A 1 118 ? 3.099 20.188 19.010 1.00 93.31 118 THR A N 1
ATOM 835 C CA . THR A 1 118 ? 3.129 21.325 18.081 1.00 93.31 118 THR A CA 1
ATOM 836 C C . THR A 1 118 ? 4.558 21.653 17.645 1.00 93.31 118 THR A C 1
ATOM 838 O O . THR A 1 118 ? 4.800 21.893 16.462 1.00 93.31 118 THR A O 1
ATOM 841 N N . ASN A 1 119 ? 5.522 21.609 18.566 1.00 91.56 119 ASN A N 1
ATOM 842 C CA . ASN A 1 119 ? 6.934 21.831 18.249 1.00 91.56 119 ASN A CA 1
ATOM 843 C C . ASN A 1 119 ? 7.495 20.716 17.358 1.00 91.56 119 ASN A C 1
ATOM 845 O O . ASN A 1 119 ? 8.147 21.010 16.359 1.00 91.56 119 ASN A O 1
ATOM 849 N N . ILE A 1 120 ? 7.177 19.451 17.657 1.00 90.69 120 ILE A N 1
ATOM 850 C CA . ILE A 1 120 ? 7.565 18.304 16.821 1.00 90.69 120 ILE A CA 1
ATOM 851 C C . ILE A 1 120 ? 6.991 18.447 15.406 1.00 90.69 120 ILE A C 1
ATOM 853 O O . ILE A 1 120 ? 7.731 18.294 14.436 1.00 90.69 120 ILE A O 1
ATOM 857 N N . LYS A 1 121 ? 5.702 18.794 15.273 1.00 90.25 121 LYS A N 1
ATOM 858 C CA . LYS A 1 121 ? 5.053 19.016 13.969 1.00 90.25 121 LYS A CA 1
ATOM 859 C C . LYS A 1 121 ? 5.758 20.104 13.159 1.00 90.25 121 LYS A C 1
ATOM 861 O O . LYS A 1 121 ? 6.100 19.860 12.008 1.00 90.25 121 LYS A O 1
ATOM 866 N N . LYS A 1 122 ? 6.041 21.259 13.772 1.00 91.31 122 LYS A N 1
ATOM 867 C CA . LYS A 1 122 ? 6.767 22.362 13.117 1.00 91.31 122 LYS A CA 1
ATOM 868 C C . LYS A 1 122 ? 8.163 21.945 12.656 1.00 91.31 122 LYS A C 1
ATOM 870 O O . LYS A 1 122 ? 8.580 22.316 11.565 1.00 91.31 122 LYS A O 1
ATOM 875 N N . THR A 1 123 ? 8.893 21.184 13.470 1.00 86.06 123 THR A N 1
ATOM 876 C CA . THR A 1 123 ? 10.216 20.671 13.088 1.00 86.06 123 THR A CA 1
ATOM 877 C C . THR A 1 123 ? 10.113 19.686 11.929 1.00 86.06 123 THR A C 1
ATOM 879 O O . THR A 1 123 ? 10.878 19.791 10.978 1.00 86.06 123 THR A O 1
ATOM 882 N N . HIS A 1 124 ? 9.150 18.763 11.966 1.00 81.00 124 HIS A N 1
ATOM 883 C CA . HIS A 1 124 ? 8.940 17.803 10.884 1.00 81.00 124 HIS A CA 1
ATOM 884 C C . HIS A 1 124 ? 8.553 18.493 9.567 1.00 81.00 124 HIS A C 1
ATOM 886 O O . HIS A 1 124 ? 9.007 18.080 8.507 1.00 81.00 124 HIS A O 1
ATOM 892 N N . GLU A 1 125 ? 7.735 19.545 9.620 1.00 82.19 125 GLU A N 1
ATOM 893 C CA . GLU A 1 125 ? 7.359 20.337 8.445 1.00 82.19 125 GLU A CA 1
ATOM 894 C C . GLU A 1 125 ? 8.572 21.050 7.835 1.00 82.19 125 GLU A C 1
ATOM 896 O O . GLU A 1 125 ? 8.831 20.879 6.647 1.00 82.19 125 GLU A O 1
ATOM 901 N N . LYS A 1 126 ? 9.397 21.712 8.659 1.00 80.62 126 LYS A N 1
ATOM 902 C CA . LYS A 1 126 ? 10.658 22.331 8.210 1.00 80.62 126 LYS A CA 1
ATOM 903 C C . LYS A 1 126 ? 11.623 21.320 7.587 1.00 80.62 126 LYS A C 1
ATOM 905 O O . LYS A 1 126 ? 12.145 21.555 6.505 1.00 80.62 126 LYS A O 1
ATOM 910 N N . VAL A 1 127 ? 11.821 20.167 8.232 1.00 75.00 127 VAL A N 1
ATOM 911 C CA . VAL A 1 127 ? 12.683 19.091 7.708 1.00 75.00 127 VAL A CA 1
ATOM 912 C C . VAL A 1 127 ? 12.125 18.521 6.398 1.00 75.00 127 VAL A C 1
ATOM 914 O O . VAL A 1 127 ? 12.887 18.208 5.484 1.00 75.00 127 VAL A O 1
ATOM 917 N N . LYS A 1 128 ? 10.796 18.406 6.273 1.00 65.88 128 LYS A N 1
ATOM 918 C CA . LYS A 1 128 ? 10.135 17.935 5.049 1.00 65.88 128 LYS A CA 1
ATOM 919 C C . LYS A 1 128 ? 10.275 18.934 3.896 1.00 65.88 128 LYS A C 1
ATOM 921 O O . LYS A 1 128 ? 10.482 18.504 2.763 1.00 65.88 128 LYS A O 1
ATOM 926 N N . GLU A 1 129 ? 10.175 20.235 4.161 1.00 62.56 129 GLU A N 1
ATOM 927 C CA . GLU A 1 129 ? 10.400 21.285 3.157 1.00 62.56 129 GLU A CA 1
ATOM 928 C C . GLU A 1 129 ? 11.859 21.305 2.678 1.00 62.56 129 GLU A C 1
ATOM 930 O O . GLU A 1 129 ? 12.105 21.291 1.473 1.00 62.56 129 GLU A O 1
ATOM 935 N N . GLU A 1 130 ? 12.830 21.199 3.591 1.00 58.88 130 GLU A N 1
ATOM 936 C CA . GLU A 1 130 ? 14.259 21.104 3.245 1.00 58.88 130 GLU A CA 1
ATOM 937 C C . GLU A 1 130 ? 14.605 19.831 2.438 1.00 58.88 130 GLU A C 1
ATOM 939 O O . GLU A 1 130 ? 15.544 19.822 1.630 1.00 58.88 130 GLU A O 1
ATOM 944 N N . GLY A 1 131 ? 13.837 18.752 2.626 1.00 52.41 131 GLY A N 1
ATOM 945 C CA . GLY A 1 131 ? 13.958 17.499 1.874 1.00 52.41 131 GLY A CA 1
ATOM 946 C C . GLY A 1 131 ? 13.309 17.516 0.485 1.00 52.41 131 GLY A C 1
ATOM 947 O O . GLY A 1 131 ? 13.728 16.746 -0.375 1.00 52.41 131 GLY A O 1
ATOM 948 N N . LYS A 1 132 ? 12.321 18.387 0.240 1.00 50.94 132 LYS A N 1
ATOM 949 C CA . LYS A 1 132 ? 11.630 18.504 -1.059 1.00 50.94 132 LYS A CA 1
ATOM 950 C C . LYS A 1 132 ? 12.375 19.361 -2.083 1.00 50.94 132 LYS A C 1
ATOM 952 O O . LYS A 1 132 ? 12.189 19.145 -3.276 1.00 50.94 132 LYS A O 1
ATOM 957 N N . ASP A 1 133 ? 13.190 20.312 -1.626 1.00 47.25 133 ASP A N 1
ATOM 958 C CA . ASP A 1 133 ? 13.836 21.316 -2.490 1.00 47.25 133 ASP A CA 1
ATOM 959 C C . ASP A 1 133 ? 15.334 21.063 -2.727 1.00 47.25 133 ASP A C 1
ATOM 961 O O . ASP A 1 133 ? 15.966 21.655 -3.599 1.00 47.25 133 ASP A O 1
ATOM 965 N N . SER A 1 134 ? 15.933 20.129 -1.987 1.00 43.31 134 SER A N 1
ATOM 966 C CA . SER A 1 134 ? 17.282 19.686 -2.308 1.00 43.31 134 SER A CA 1
ATOM 967 C C . SER A 1 134 ? 17.190 18.479 -3.229 1.00 43.31 134 SER A C 1
ATOM 969 O O . SER A 1 134 ? 16.711 17.427 -2.822 1.00 43.31 134 SER A O 1
ATOM 971 N N . GLY A 1 135 ? 17.731 18.584 -4.445 1.00 51.62 135 GLY A N 1
ATOM 972 C CA . GLY A 1 135 ? 18.125 17.432 -5.272 1.00 51.62 135 GLY A CA 1
ATOM 973 C C . GLY A 1 135 ? 19.219 16.582 -4.606 1.00 51.62 135 GLY A C 1
ATOM 974 O O . GLY A 1 135 ? 20.126 16.090 -5.272 1.00 51.62 135 GLY A O 1
ATOM 975 N N . ARG A 1 136 ? 19.185 16.477 -3.272 1.00 47.38 136 ARG A N 1
ATOM 976 C CA . ARG A 1 136 ? 20.037 15.640 -2.464 1.00 47.38 136 ARG A CA 1
ATOM 977 C C . ARG A 1 136 ? 19.637 14.199 -2.740 1.00 47.38 136 ARG A C 1
ATOM 979 O O . ARG A 1 136 ? 18.456 13.860 -2.636 1.00 47.38 136 ARG A O 1
ATOM 986 N N . PRO A 1 137 ? 20.611 13.353 -3.073 1.00 54.12 137 PRO A N 1
ATOM 987 C CA . PRO A 1 137 ? 20.339 11.948 -3.261 1.00 54.12 137 PRO A CA 1
ATOM 988 C C . PRO A 1 137 ? 19.753 11.351 -1.981 1.00 54.12 137 PRO A C 1
ATOM 990 O O . PRO A 1 137 ? 20.247 11.614 -0.876 1.00 54.12 137 PRO A O 1
ATOM 993 N N . LYS A 1 138 ? 18.660 10.588 -2.133 1.00 60.53 138 LYS A N 1
ATOM 994 C CA . LYS A 1 138 ? 18.049 9.831 -1.035 1.00 60.53 138 LYS A CA 1
ATOM 995 C C . LYS A 1 138 ? 19.161 8.988 -0.407 1.00 60.53 138 LYS A C 1
ATOM 997 O O . LYS A 1 138 ? 19.764 8.164 -1.086 1.00 60.53 138 LYS A O 1
ATOM 1002 N N . GLN A 1 139 ? 19.468 9.231 0.867 1.00 60.97 139 GLN A N 1
ATOM 1003 C CA . GLN A 1 139 ? 20.501 8.473 1.571 1.00 60.97 139 GLN A CA 1
ATOM 1004 C C . GLN A 1 139 ? 20.133 6.987 1.543 1.00 60.97 139 GLN A C 1
ATOM 1006 O O . GLN A 1 139 ? 19.064 6.615 2.031 1.00 60.97 139 GLN A O 1
ATOM 1011 N N . ILE A 1 140 ? 21.010 6.157 0.971 1.00 67.44 140 ILE A N 1
ATOM 1012 C CA . ILE A 1 140 ? 20.807 4.709 0.895 1.00 67.44 140 ILE A CA 1
ATOM 1013 C C . ILE A 1 140 ? 20.660 4.167 2.316 1.00 67.44 140 ILE A C 1
ATOM 1015 O O . ILE A 1 140 ? 21.571 4.236 3.148 1.00 67.44 140 ILE A O 1
ATOM 1019 N N . MET A 1 141 ? 19.485 3.616 2.590 1.00 77.62 141 MET A N 1
ATOM 1020 C CA . MET A 1 141 ? 19.184 2.968 3.850 1.00 77.62 141 MET A CA 1
ATOM 1021 C C . MET A 1 141 ? 19.829 1.578 3.848 1.00 77.62 141 MET A C 1
ATOM 1023 O O . MET A 1 141 ? 19.569 0.775 2.956 1.00 77.62 141 MET A O 1
ATOM 1027 N N . ARG A 1 142 ? 20.628 1.232 4.867 1.00 86.44 142 ARG A N 1
ATOM 1028 C CA . ARG A 1 142 ? 21.063 -0.168 5.030 1.00 86.44 142 ARG A CA 1
ATOM 1029 C C . ARG A 1 142 ? 19.831 -1.068 5.136 1.00 86.44 142 ARG A C 1
ATOM 1031 O O . ARG A 1 142 ? 18.914 -0.751 5.893 1.00 86.44 142 ARG A O 1
ATOM 1038 N N . ARG A 1 143 ? 19.863 -2.237 4.491 1.00 86.50 143 ARG A N 1
ATOM 1039 C CA . ARG A 1 143 ? 18.760 -3.216 4.460 1.00 86.50 143 ARG A CA 1
ATOM 1040 C C . ARG A 1 143 ? 18.095 -3.471 5.818 1.00 86.50 143 ARG A C 1
ATOM 1042 O O . ARG A 1 143 ? 16.875 -3.502 5.915 1.00 86.50 143 ARG A O 1
ATOM 1049 N N . GLY A 1 144 ? 18.879 -3.617 6.890 1.00 87.31 144 GLY A N 1
ATOM 1050 C CA . GLY A 1 144 ? 18.333 -3.815 8.242 1.00 87.31 144 GLY A CA 1
ATOM 1051 C C . GLY A 1 144 ? 17.490 -2.635 8.744 1.00 87.31 144 GLY A C 1
ATOM 1052 O O . GLY A 1 144 ? 16.450 -2.831 9.374 1.00 87.31 144 GLY A O 1
ATOM 1053 N N . VAL A 1 145 ? 17.903 -1.408 8.427 1.00 89.12 145 VAL A N 1
ATOM 1054 C CA . VAL A 1 145 ? 17.167 -0.191 8.790 1.00 89.12 145 VAL A CA 1
ATOM 1055 C C . VAL A 1 145 ? 15.925 -0.036 7.909 1.00 89.12 145 VAL A C 1
ATOM 1057 O O . VAL A 1 145 ? 14.859 0.271 8.433 1.00 89.12 145 VAL A O 1
ATOM 1060 N N . LEU A 1 146 ? 16.016 -0.353 6.611 1.00 87.38 146 LEU A N 1
ATOM 1061 C CA . LEU A 1 146 ? 14.861 -0.377 5.705 1.00 87.38 146 LEU A CA 1
ATOM 1062 C C . LEU A 1 146 ? 13.776 -1.331 6.217 1.00 87.38 146 LEU A C 1
ATOM 1064 O O . LEU A 1 146 ? 12.624 -0.936 6.371 1.00 87.38 146 LEU A O 1
ATOM 1068 N N . MET A 1 147 ? 14.151 -2.568 6.548 1.00 88.38 147 MET A N 1
ATOM 1069 C CA . MET A 1 147 ? 13.207 -3.561 7.070 1.00 88.38 147 MET A CA 1
ATOM 1070 C C . MET A 1 147 ? 12.564 -3.102 8.383 1.00 88.38 147 MET A C 1
ATOM 1072 O O . MET A 1 147 ? 11.357 -3.266 8.565 1.00 88.38 147 MET A O 1
ATOM 1076 N N . SER A 1 148 ? 13.345 -2.467 9.263 1.00 87.62 148 SER A N 1
ATOM 1077 C CA . SER A 1 148 ? 12.835 -1.900 10.518 1.00 87.62 148 SER A CA 1
ATOM 1078 C C . SER A 1 148 ? 11.816 -0.786 10.254 1.00 87.62 148 SER A C 1
ATOM 1080 O O . SER A 1 148 ? 10.742 -0.775 10.855 1.00 87.62 148 SER A O 1
ATOM 1082 N N . GLN A 1 149 ? 12.099 0.100 9.295 1.00 87.56 149 GLN A N 1
ATOM 1083 C CA . GLN A 1 149 ? 11.181 1.161 8.885 1.00 87.56 149 GLN A CA 1
ATOM 1084 C C . GLN A 1 149 ? 9.883 0.601 8.286 1.00 87.56 149 GLN A C 1
ATOM 1086 O O . GLN A 1 149 ? 8.798 1.072 8.623 1.00 87.56 149 GLN A O 1
ATOM 1091 N N . LEU A 1 150 ? 9.964 -0.416 7.423 1.00 86.31 150 LEU A N 1
ATOM 1092 C CA . LEU A 1 150 ? 8.785 -1.052 6.826 1.00 86.31 150 LEU A CA 1
ATOM 1093 C C . LEU A 1 150 ? 7.893 -1.704 7.890 1.00 86.31 150 LEU A C 1
ATOM 1095 O O . LEU A 1 150 ? 6.671 -1.550 7.855 1.00 86.31 150 LEU A O 1
ATOM 1099 N N . GLN A 1 151 ? 8.495 -2.379 8.871 1.00 84.81 151 GLN A N 1
ATOM 1100 C CA . GLN A 1 151 ? 7.766 -2.979 9.986 1.00 84.81 151 GLN A CA 1
ATOM 1101 C C . GLN A 1 151 ? 7.131 -1.922 10.903 1.00 84.81 151 GLN A C 1
ATOM 1103 O O . GLN A 1 151 ? 6.002 -2.097 11.375 1.00 84.81 151 GLN A O 1
ATOM 1108 N N . GLN A 1 152 ? 7.820 -0.801 11.126 1.00 84.00 152 GLN A N 1
ATOM 1109 C CA . GLN A 1 152 ? 7.268 0.325 11.870 1.00 84.00 152 GLN A CA 1
ATOM 1110 C C . GLN A 1 152 ? 6.076 0.945 11.131 1.00 84.00 152 GLN A C 1
ATOM 1112 O O . GLN A 1 152 ? 5.019 1.089 11.738 1.00 84.00 152 GLN A O 1
ATOM 1117 N N . ASN A 1 153 ? 6.199 1.214 9.826 1.00 84.50 153 ASN A N 1
ATOM 1118 C CA . ASN A 1 153 ? 5.119 1.754 8.988 1.00 84.50 153 ASN A CA 1
ATOM 1119 C C . ASN A 1 153 ? 3.876 0.854 8.997 1.00 84.50 153 ASN A C 1
ATOM 1121 O O . ASN A 1 153 ? 2.749 1.327 9.115 1.00 84.50 153 ASN A O 1
ATOM 1125 N N . ALA A 1 154 ? 4.081 -0.461 8.915 1.00 81.19 154 ALA A N 1
ATOM 1126 C CA . ALA A 1 154 ? 3.017 -1.446 9.053 1.00 81.19 154 ALA A CA 1
ATOM 1127 C C . ALA A 1 154 ? 2.293 -1.310 10.404 1.00 81.19 154 ALA A C 1
ATOM 1129 O O . ALA A 1 154 ? 1.061 -1.289 10.484 1.00 81.19 154 ALA A O 1
ATOM 1130 N N . THR A 1 155 ? 3.060 -1.187 11.485 1.00 83.12 155 THR A N 1
ATOM 1131 C CA . THR A 1 155 ? 2.526 -1.100 12.847 1.00 83.12 155 THR A CA 1
ATOM 1132 C C . THR A 1 155 ? 1.758 0.200 13.074 1.00 83.12 155 THR A C 1
ATOM 1134 O O . THR A 1 155 ? 0.696 0.159 13.694 1.00 83.12 155 THR A O 1
ATOM 1137 N N . THR A 1 156 ? 2.226 1.319 12.522 1.00 83.50 156 THR A N 1
ATOM 1138 C CA . THR A 1 156 ? 1.620 2.648 12.689 1.00 83.50 156 THR A CA 1
ATOM 1139 C C . THR A 1 156 ? 0.503 2.967 11.695 1.00 83.50 156 THR A C 1
ATOM 1141 O O . THR A 1 156 ? -0.109 4.027 11.821 1.00 83.50 156 THR A O 1
ATOM 1144 N N . LEU A 1 157 ? 0.200 2.074 10.741 1.00 84.62 157 LEU A N 1
ATOM 1145 C CA . LEU A 1 157 ? -0.928 2.256 9.826 1.00 84.62 157 LEU A CA 1
ATOM 1146 C C . LEU A 1 157 ? -2.225 2.437 10.639 1.00 84.62 157 LEU A C 1
ATOM 1148 O O . LEU A 1 157 ? -2.502 1.614 11.525 1.00 84.62 157 LEU A O 1
ATOM 1152 N N . PRO A 1 158 ? -2.998 3.503 10.387 1.00 91.31 158 PRO A N 1
ATOM 1153 C CA . PRO A 1 158 ? -4.124 3.843 11.235 1.00 91.31 158 PRO A CA 1
ATOM 1154 C C . PRO A 1 158 ? -5.245 2.807 11.101 1.00 91.31 158 PRO A C 1
ATOM 1156 O O . PRO A 1 158 ? -5.453 2.214 10.042 1.00 91.31 158 PRO A O 1
ATOM 1159 N N . LEU A 1 159 ? -5.961 2.568 12.199 1.00 89.75 159 LEU A N 1
ATOM 1160 C CA . LEU A 1 159 ? -7.126 1.689 12.221 1.00 89.75 159 LEU A CA 1
ATOM 1161 C C . LEU A 1 159 ? -8.353 2.469 11.742 1.00 89.75 159 LEU A C 1
ATOM 1163 O O . LEU A 1 159 ? -8.641 3.542 12.272 1.00 89.75 159 LEU A O 1
ATOM 1167 N N . TRP A 1 160 ? -9.067 1.937 10.755 1.00 92.31 160 TRP A N 1
ATOM 1168 C CA . TRP A 1 160 ? -10.373 2.454 10.372 1.00 92.31 160 TRP A CA 1
ATOM 1169 C C . TRP A 1 160 ? -11.412 2.072 11.430 1.00 92.31 160 TRP A C 1
ATOM 1171 O O . TRP A 1 160 ? -11.450 0.929 11.888 1.00 92.31 160 TRP A O 1
ATOM 1181 N N . VAL A 1 161 ? -12.242 3.039 11.823 1.00 89.69 161 VAL A N 1
ATOM 1182 C CA . VAL A 1 161 ? -13.313 2.852 12.806 1.00 89.69 161 VAL A CA 1
ATOM 1183 C C . VAL A 1 161 ? -14.611 3.353 12.190 1.00 89.69 161 VAL A C 1
ATOM 1185 O O . VAL A 1 161 ? -14.843 4.562 12.124 1.00 89.69 161 VAL A O 1
ATOM 1188 N N . SER A 1 162 ? -15.446 2.421 11.738 1.00 87.44 162 SER A N 1
ATOM 1189 C CA . SER A 1 162 ? -16.737 2.739 11.132 1.00 87.44 162 SER A CA 1
ATOM 1190 C C . SER A 1 162 ? -17.703 3.375 12.124 1.00 87.44 162 SER A C 1
ATOM 1192 O O . SER A 1 162 ? -17.812 2.971 13.286 1.00 87.44 162 SER A O 1
ATOM 1194 N N . LYS A 1 163 ? -18.464 4.358 11.641 1.00 90.12 163 LYS A N 1
ATOM 1195 C CA . LYS A 1 163 ? -19.667 4.844 12.321 1.00 90.12 163 LYS A CA 1
ATOM 1196 C C . LYS A 1 163 ? -20.858 3.939 11.983 1.00 90.12 163 LYS A C 1
ATOM 1198 O O . LYS A 1 163 ? -20.838 3.266 10.953 1.00 90.12 163 LYS A O 1
ATOM 1203 N N . PRO A 1 164 ? -21.926 3.926 12.803 1.00 87.88 164 PRO A N 1
ATOM 1204 C CA . PRO A 1 164 ? -23.120 3.143 12.495 1.00 87.88 164 PRO A CA 1
ATOM 1205 C C . PRO A 1 164 ? -23.679 3.481 11.103 1.00 87.88 164 PRO A C 1
ATOM 1207 O O . PRO A 1 164 ? -24.070 4.620 10.852 1.00 87.88 164 PRO A O 1
ATOM 1210 N N . GLY A 1 165 ? -23.718 2.485 10.212 1.00 86.69 165 GLY A N 1
ATOM 1211 C CA . GLY A 1 165 ? -24.228 2.619 8.842 1.00 86.69 165 GLY A CA 1
ATOM 1212 C C . GLY A 1 165 ? -23.217 3.109 7.797 1.00 86.69 165 GLY A C 1
ATOM 1213 O O . GLY A 1 165 ? -23.599 3.275 6.641 1.00 86.69 165 GLY A O 1
ATOM 1214 N N . GLU A 1 166 ? -21.955 3.332 8.168 1.00 92.12 166 GLU A N 1
ATOM 1215 C CA . GLU A 1 166 ? -20.873 3.656 7.233 1.00 92.12 166 GLU A CA 1
ATOM 1216 C C . GLU A 1 166 ? -20.141 2.379 6.803 1.00 92.12 166 GLU A C 1
ATOM 1218 O O . GLU A 1 166 ? -19.895 1.496 7.622 1.00 92.12 166 GLU A O 1
ATOM 1223 N N . SER A 1 167 ? -19.806 2.276 5.517 1.00 92.88 167 SER A N 1
ATOM 1224 C CA . SER A 1 167 ? -18.984 1.188 4.986 1.00 92.88 167 SER A CA 1
ATOM 1225 C C . SER A 1 167 ? -17.507 1.590 4.954 1.00 92.88 167 SER A C 1
ATOM 1227 O O . SER A 1 167 ? -17.209 2.766 4.723 1.00 92.88 167 SER A O 1
ATOM 1229 N N . PRO A 1 168 ? -16.576 0.634 5.086 1.00 94.31 168 PRO A N 1
ATOM 1230 C CA . PRO A 1 168 ? -15.148 0.907 4.998 1.00 94.31 168 PRO A CA 1
ATOM 1231 C C . PRO A 1 168 ? -14.777 1.558 3.648 1.00 94.31 168 PRO A C 1
ATOM 1233 O O . PRO A 1 168 ? -15.255 1.118 2.598 1.00 94.31 168 PRO A O 1
ATOM 1236 N N . PRO A 1 169 ? -13.940 2.613 3.646 1.00 95.50 169 PRO A N 1
ATOM 1237 C CA . PRO A 1 169 ? -13.603 3.358 2.439 1.00 95.50 169 PRO A CA 1
ATOM 1238 C C . PRO A 1 169 ? -12.620 2.584 1.543 1.00 95.50 169 PRO A C 1
ATOM 1240 O O . PRO A 1 169 ? -11.981 1.628 1.997 1.00 95.50 169 PRO A O 1
ATOM 1243 N N . PRO A 1 170 ? -12.425 3.016 0.282 1.00 95.56 170 PRO A 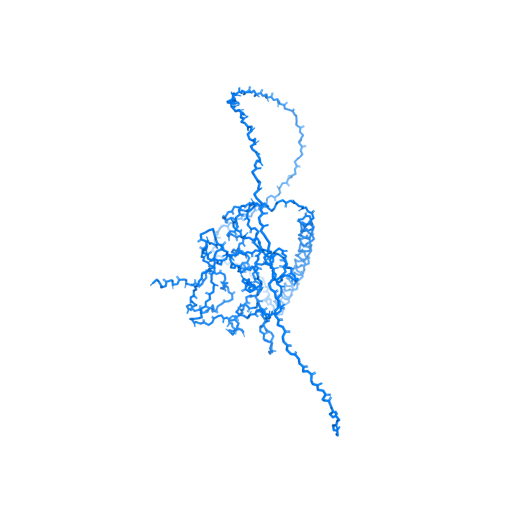N 1
ATOM 1244 C CA . PRO A 1 170 ? -11.357 2.502 -0.572 1.00 95.56 170 PRO A CA 1
ATOM 1245 C C . PRO A 1 170 ? -9.999 2.525 0.137 1.00 95.56 170 PRO A C 1
ATOM 1247 O O . PRO A 1 170 ? -9.691 3.472 0.863 1.00 95.56 170 PRO A O 1
ATOM 1250 N N . LEU A 1 171 ? -9.175 1.495 -0.094 1.00 91.75 171 LEU A N 1
ATOM 1251 C CA . LEU A 1 171 ? -7.861 1.313 0.544 1.00 91.75 171 LEU A CA 1
ATOM 1252 C C . LEU A 1 171 ? -7.910 1.045 2.062 1.00 91.75 171 LEU A C 1
ATOM 1254 O O . LEU A 1 171 ? -6.873 1.111 2.730 1.00 91.75 171 LEU A O 1
ATOM 1258 N N . CYS A 1 172 ? -9.081 0.718 2.615 1.00 93.75 172 CYS A N 1
ATOM 1259 C CA . CYS A 1 172 ? -9.203 0.126 3.944 1.00 93.75 172 CYS A CA 1
ATOM 1260 C C . CYS A 1 172 ? -9.112 -1.401 3.855 1.00 93.75 172 CYS A C 1
ATOM 1262 O O . CYS A 1 172 ? -9.989 -2.051 3.291 1.00 93.75 172 CYS A O 1
ATOM 1264 N N . GLY A 1 173 ? -8.058 -1.991 4.424 1.00 90.25 173 GLY A N 1
ATOM 1265 C CA . GLY A 1 173 ? -7.864 -3.443 4.411 1.00 90.25 173 GLY A CA 1
ATOM 1266 C C . GLY A 1 173 ? -7.899 -4.036 2.995 1.00 90.25 173 GLY A C 1
ATOM 1267 O O . GLY A 1 173 ? -7.025 -3.758 2.180 1.00 90.25 173 GLY A O 1
ATOM 1268 N N . ALA A 1 174 ? -8.894 -4.877 2.718 1.00 91.19 174 ALA A N 1
ATOM 1269 C CA . ALA A 1 174 ? -9.125 -5.546 1.437 1.00 91.19 174 ALA A CA 1
ATOM 1270 C C . ALA A 1 174 ? -10.018 -4.749 0.464 1.00 91.19 174 ALA A C 1
ATOM 1272 O O . ALA A 1 174 ? -10.207 -5.180 -0.678 1.00 91.19 174 ALA A O 1
ATOM 1273 N N . VAL A 1 175 ? -10.568 -3.602 0.881 1.00 94.00 175 VAL A N 1
ATOM 1274 C CA . VAL A 1 175 ? -11.407 -2.763 0.017 1.00 94.00 175 VAL A CA 1
ATOM 1275 C C . VAL A 1 175 ? -10.546 -2.174 -1.098 1.00 94.00 175 VAL A C 1
ATOM 1277 O O . VAL A 1 175 ? -9.585 -1.437 -0.862 1.00 94.00 175 VAL A O 1
ATOM 1280 N N . SER A 1 176 ? -10.890 -2.525 -2.336 1.00 91.94 176 SER A N 1
ATOM 1281 C CA . SER A 1 176 ? -10.144 -2.104 -3.522 1.00 91.94 176 SER A CA 1
ATOM 1282 C C . SER A 1 176 ? -10.203 -0.590 -3.723 1.00 91.94 176 SER A C 1
ATOM 1284 O O . SER A 1 176 ? -11.165 0.068 -3.335 1.00 91.94 176 SER A O 1
ATOM 1286 N N . ALA A 1 177 ? -9.169 -0.041 -4.356 1.00 93.06 177 ALA A N 1
ATOM 1287 C CA . ALA A 1 177 ? -9.181 1.344 -4.808 1.00 93.06 177 ALA A CA 1
ATOM 1288 C C . ALA A 1 177 ? -10.234 1.560 -5.906 1.00 93.06 177 ALA A C 1
ATOM 1290 O O . ALA A 1 177 ? -10.547 0.638 -6.665 1.00 93.06 177 ALA A O 1
ATOM 1291 N N . ASP A 1 178 ? -10.704 2.796 -6.054 1.00 94.06 178 ASP A N 1
ATOM 1292 C CA . ASP A 1 178 ? -11.556 3.166 -7.180 1.00 94.06 178 ASP A CA 1
ATOM 1293 C C . ASP A 1 178 ? -10.826 2.979 -8.521 1.00 94.06 178 ASP A C 1
ATOM 1295 O O . ASP A 1 178 ? -9.616 3.175 -8.641 1.00 94.06 178 ASP A O 1
ATOM 1299 N N . ASN A 1 179 ? -11.562 2.661 -9.587 1.00 91.62 179 ASN A N 1
ATOM 1300 C CA . ASN A 1 179 ? -10.972 2.400 -10.911 1.00 91.62 179 ASN A CA 1
ATOM 1301 C C . ASN A 1 179 ? -10.219 3.603 -11.517 1.00 91.62 179 ASN A C 1
ATOM 1303 O O . ASN A 1 179 ? -9.384 3.447 -12.418 1.00 91.62 179 ASN A O 1
ATOM 1307 N N . ASN A 1 180 ? -10.548 4.815 -11.075 1.00 93.25 180 ASN A N 1
ATOM 1308 C CA . ASN A 1 180 ? -9.894 6.061 -11.462 1.00 93.25 180 ASN A CA 1
ATOM 1309 C C . ASN A 1 180 ? -8.896 6.562 -10.407 1.00 93.25 180 ASN A C 1
ATOM 1311 O O . ASN A 1 180 ? -8.311 7.621 -10.622 1.00 93.25 180 ASN A O 1
ATOM 1315 N N . TYR A 1 181 ? -8.687 5.820 -9.316 1.00 94.88 181 TYR A N 1
ATOM 1316 C CA . TYR A 1 181 ? -7.747 6.188 -8.271 1.00 94.88 181 TYR A CA 1
ATOM 1317 C C . TYR A 1 181 ? -6.329 6.297 -8.835 1.00 94.88 181 TYR A C 1
ATOM 1319 O O . TYR A 1 181 ? -5.865 5.423 -9.577 1.00 94.88 181 TYR A O 1
ATOM 1327 N N . ILE A 1 182 ? -5.652 7.386 -8.471 1.00 96.50 182 ILE A N 1
ATOM 1328 C CA . ILE A 1 182 ? -4.265 7.657 -8.826 1.00 96.50 182 ILE A CA 1
ATOM 1329 C C . ILE A 1 182 ? -3.467 7.843 -7.534 1.00 96.50 182 ILE A C 1
ATOM 1331 O O . ILE A 1 182 ? -3.662 8.834 -6.829 1.00 96.50 182 ILE A O 1
ATOM 1335 N N . SER A 1 183 ? -2.553 6.908 -7.256 1.00 95.88 183 SER A N 1
ATOM 1336 C CA . SER A 1 183 ? -1.576 7.037 -6.168 1.00 95.88 183 SER A CA 1
ATOM 1337 C C . SER A 1 183 ? -0.751 8.315 -6.305 1.00 95.88 183 SER A C 1
ATOM 1339 O O . SER A 1 183 ? -0.333 8.675 -7.410 1.00 95.88 183 SER A O 1
ATOM 1341 N N . GLN A 1 184 ? -0.531 8.983 -5.180 1.00 95.50 184 GLN A N 1
ATOM 1342 C CA . GLN A 1 184 ? 0.264 10.198 -5.069 1.00 95.50 184 GLN A CA 1
ATOM 1343 C C . GLN A 1 184 ? 1.757 9.870 -4.994 1.00 95.50 184 GLN A C 1
ATOM 1345 O O . GLN A 1 184 ? 2.147 8.726 -4.771 1.00 95.50 184 GLN A O 1
ATOM 1350 N N . ALA A 1 185 ? 2.605 10.882 -5.182 1.00 94.38 185 ALA A N 1
ATOM 1351 C CA . ALA A 1 185 ? 4.030 10.737 -4.906 1.00 94.38 185 ALA A CA 1
ATOM 1352 C C . ALA A 1 185 ? 4.253 10.338 -3.435 1.00 94.38 185 ALA A C 1
ATOM 1354 O O . ALA A 1 185 ? 3.528 10.805 -2.559 1.00 94.38 185 ALA A O 1
ATOM 1355 N N . GLU A 1 186 ? 5.268 9.511 -3.185 1.00 92.06 186 GLU A N 1
ATOM 1356 C CA . GLU A 1 186 ? 5.643 8.900 -1.898 1.00 92.06 186 GLU A CA 1
ATOM 1357 C C . GLU A 1 186 ? 4.772 7.699 -1.458 1.00 92.06 186 GLU A C 1
ATOM 1359 O O . GLU A 1 186 ? 5.179 6.943 -0.559 1.00 92.06 186 GLU A O 1
ATOM 1364 N N . ASP A 1 187 ? 3.631 7.457 -2.118 1.00 93.88 187 ASP A N 1
ATOM 1365 C CA . ASP A 1 187 ? 2.765 6.312 -1.823 1.00 93.88 187 ASP A CA 1
ATOM 1366 C C . ASP A 1 187 ? 3.492 4.990 -2.078 1.00 93.88 187 ASP A C 1
ATOM 1368 O O . ASP A 1 187 ? 4.186 4.804 -3.082 1.00 93.88 187 ASP A O 1
ATOM 1372 N N . LYS A 1 188 ? 3.292 4.035 -1.169 1.00 92.44 188 LYS A N 1
ATOM 1373 C CA . LYS A 1 188 ? 3.835 2.684 -1.299 1.00 92.44 188 LYS A CA 1
ATOM 1374 C C . LYS A 1 188 ? 2.873 1.810 -2.094 1.00 92.44 188 LYS A C 1
ATOM 1376 O O . LYS A 1 188 ? 1.674 1.767 -1.819 1.00 92.44 188 LYS A O 1
ATOM 1381 N N . VAL A 1 189 ? 3.409 1.095 -3.074 1.00 95.75 189 VAL A N 1
ATOM 1382 C CA . VAL A 1 189 ? 2.636 0.295 -4.027 1.00 95.75 189 VAL A CA 1
ATOM 1383 C C . VAL A 1 189 ? 3.307 -1.050 -4.277 1.00 95.75 189 VAL A C 1
ATOM 1385 O O . VAL A 1 189 ? 4.526 -1.181 -4.182 1.00 95.75 189 VAL A O 1
ATOM 1388 N N . ALA A 1 190 ? 2.513 -2.053 -4.640 1.00 96.38 190 ALA A N 1
ATOM 1389 C CA . ALA A 1 190 ? 3.030 -3.261 -5.264 1.00 96.38 190 ALA A CA 1
ATOM 1390 C C . ALA A 1 190 ? 3.142 -3.021 -6.775 1.00 96.38 190 ALA A C 1
ATOM 1392 O O . ALA A 1 190 ? 2.149 -2.720 -7.444 1.00 96.38 190 ALA A O 1
ATOM 1393 N N . ALA A 1 191 ? 4.344 -3.156 -7.323 1.00 96.75 191 ALA A N 1
ATOM 1394 C CA . ALA A 1 191 ? 4.637 -2.872 -8.721 1.00 96.75 191 ALA A CA 1
ATOM 1395 C C . ALA A 1 191 ? 5.142 -4.122 -9.445 1.00 96.75 191 ALA A C 1
ATOM 1397 O O . ALA A 1 191 ? 6.054 -4.797 -8.978 1.00 96.75 191 ALA A O 1
ATOM 1398 N N . ARG A 1 192 ? 4.561 -4.433 -10.609 1.00 96.31 192 ARG A N 1
ATOM 1399 C CA . ARG A 1 192 ? 4.977 -5.575 -11.433 1.00 96.31 192 ARG A CA 1
ATOM 1400 C C . ARG A 1 192 ? 6.056 -5.169 -12.434 1.00 96.31 192 ARG A C 1
ATOM 1402 O O . ARG A 1 192 ? 5.743 -4.682 -13.530 1.00 96.31 192 ARG A O 1
ATOM 1409 N N . VAL A 1 193 ? 7.311 -5.393 -12.061 1.00 94.31 193 VAL A N 1
ATOM 1410 C CA . VAL A 1 193 ? 8.507 -5.067 -12.851 1.00 94.31 193 VAL A CA 1
ATOM 1411 C C . VAL A 1 193 ? 8.970 -6.249 -13.697 1.00 94.31 193 VAL A C 1
ATOM 1413 O O . VAL A 1 193 ? 8.671 -7.404 -13.397 1.00 94.31 193 VAL A O 1
ATOM 1416 N N . LYS A 1 194 ? 9.689 -5.956 -14.783 1.00 90.75 194 LYS A N 1
ATOM 1417 C CA . LYS A 1 194 ? 10.373 -6.962 -15.604 1.00 90.75 194 LYS A CA 1
ATOM 1418 C C . LYS A 1 194 ? 11.834 -7.035 -15.169 1.00 90.75 194 LYS A C 1
ATOM 1420 O O . LYS A 1 194 ? 12.511 -6.011 -15.190 1.00 90.75 194 LYS A O 1
ATOM 1425 N N . GLY A 1 195 ? 12.292 -8.219 -14.783 1.00 81.06 195 GLY A N 1
ATOM 1426 C CA . GLY A 1 195 ? 13.687 -8.498 -14.461 1.00 81.06 195 GLY A CA 1
ATOM 1427 C C . GLY A 1 195 ? 14.562 -8.643 -15.708 1.00 81.06 195 GLY A C 1
ATOM 1428 O O . GLY A 1 195 ? 14.067 -8.695 -16.836 1.00 81.06 195 GLY A O 1
ATOM 1429 N N . GLN A 1 196 ? 15.875 -8.730 -15.488 1.00 75.75 196 GLN A N 1
ATOM 1430 C CA . GLN A 1 196 ? 16.877 -8.864 -16.555 1.00 75.75 196 GLN A CA 1
ATOM 1431 C C . GLN A 1 196 ? 16.724 -10.179 -17.333 1.00 75.75 196 GLN A C 1
ATOM 1433 O O . GLN A 1 196 ? 16.884 -10.193 -18.550 1.00 75.75 196 GLN A O 1
ATOM 1438 N N . ASP A 1 197 ? 16.284 -11.242 -16.658 1.00 80.81 197 ASP A N 1
ATOM 1439 C CA . ASP A 1 197 ? 16.047 -12.565 -17.253 1.00 80.81 197 ASP A CA 1
ATOM 1440 C C . ASP A 1 197 ? 14.703 -12.661 -18.005 1.00 80.81 197 ASP A C 1
ATOM 1442 O O . ASP A 1 197 ? 14.264 -13.741 -18.396 1.00 80.81 197 ASP A O 1
ATOM 1446 N N . GLY A 1 198 ? 13.986 -11.542 -18.159 1.00 80.56 198 GLY A N 1
ATOM 1447 C CA . GLY A 1 198 ? 12.657 -11.493 -18.775 1.00 80.56 198 GLY A CA 1
ATOM 1448 C C . GLY A 1 198 ? 11.510 -11.960 -17.869 1.00 80.56 198 GLY A C 1
ATOM 1449 O O . GLY A 1 198 ? 10.347 -11.828 -18.256 1.00 80.56 198 GLY A O 1
ATOM 1450 N N . GLY A 1 199 ? 11.811 -12.454 -16.662 1.00 86.69 199 GLY A N 1
ATOM 1451 C CA . GLY A 1 199 ? 10.817 -12.764 -15.632 1.00 86.69 199 GLY A CA 1
ATOM 1452 C C . GLY A 1 199 ? 10.091 -11.515 -15.115 1.00 86.69 199 GLY A C 1
ATOM 1453 O O . GLY A 1 199 ? 10.615 -10.405 -15.186 1.00 86.69 199 GLY A O 1
ATOM 1454 N N . GLU A 1 200 ? 8.873 -11.679 -14.593 1.00 90.44 200 GLU A N 1
ATOM 1455 C CA . GLU A 1 200 ? 8.111 -10.591 -13.964 1.00 90.44 200 GLU A CA 1
ATOM 1456 C C . GLU A 1 200 ? 8.007 -10.823 -12.453 1.00 90.44 200 GLU A C 1
ATOM 1458 O O . GLU A 1 200 ? 7.523 -11.871 -12.031 1.00 90.44 200 GLU A O 1
ATOM 1463 N N . ASN A 1 201 ? 8.400 -9.828 -11.655 1.00 92.50 201 ASN A N 1
ATOM 1464 C CA . ASN A 1 201 ? 8.336 -9.876 -10.193 1.00 92.50 201 ASN A CA 1
ATOM 1465 C C . ASN A 1 201 ? 7.458 -8.739 -9.662 1.00 92.50 201 ASN A C 1
ATOM 1467 O O . ASN A 1 201 ? 7.425 -7.649 -10.237 1.00 92.50 201 ASN A O 1
ATOM 1471 N N . TRP A 1 202 ? 6.731 -8.997 -8.575 1.00 95.56 202 TRP A N 1
ATOM 1472 C CA . TRP A 1 202 ? 6.038 -7.949 -7.833 1.00 95.56 202 TRP A CA 1
ATOM 1473 C C . TRP A 1 202 ? 6.941 -7.456 -6.712 1.00 95.56 202 TRP A C 1
ATOM 1475 O O . TRP A 1 202 ? 7.329 -8.239 -5.851 1.00 95.56 202 TRP A O 1
ATOM 1485 N N . ILE A 1 203 ? 7.242 -6.167 -6.716 1.00 94.69 203 ILE A N 1
ATOM 1486 C CA . ILE A 1 203 ? 8.123 -5.517 -5.746 1.00 94.69 203 ILE A CA 1
ATOM 1487 C C . ILE A 1 203 ? 7.362 -4.451 -4.961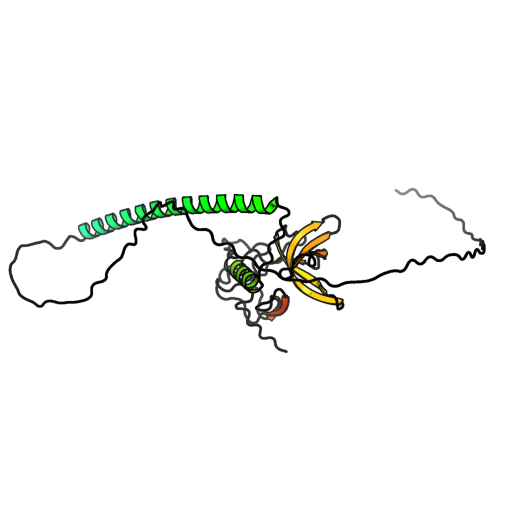 1.00 94.69 203 ILE A C 1
ATOM 1489 O O . ILE A 1 203 ? 6.324 -3.955 -5.410 1.00 94.69 203 ILE A O 1
ATOM 1493 N N . LEU A 1 204 ? 7.875 -4.104 -3.789 1.00 94.06 204 LEU A N 1
ATOM 1494 C CA . LEU A 1 204 ? 7.472 -2.936 -3.030 1.00 94.06 204 LEU A CA 1
ATOM 1495 C C . LEU A 1 204 ? 8.188 -1.725 -3.605 1.00 94.06 204 LEU A C 1
ATOM 1497 O O . LEU A 1 204 ? 9.409 -1.660 -3.578 1.00 94.06 204 LEU A O 1
ATOM 1501 N N . ALA A 1 205 ? 7.409 -0.776 -4.104 1.00 94.44 205 ALA A N 1
ATOM 1502 C CA . ALA A 1 205 ? 7.918 0.426 -4.733 1.00 94.44 205 ALA A CA 1
ATOM 1503 C C . ALA A 1 205 ? 7.263 1.674 -4.137 1.00 94.44 205 ALA A C 1
ATOM 1505 O O . ALA A 1 205 ? 6.180 1.622 -3.547 1.00 94.44 205 ALA A O 1
ATOM 1506 N N . GLU A 1 206 ? 7.925 2.806 -4.308 1.00 93.94 206 GLU A N 1
ATOM 1507 C CA . GLU A 1 206 ? 7.428 4.134 -3.993 1.00 93.94 206 GLU A CA 1
ATOM 1508 C C . GLU A 1 206 ? 7.056 4.861 -5.283 1.00 93.94 206 GLU A C 1
ATOM 1510 O O . GLU A 1 206 ? 7.840 4.921 -6.229 1.00 93.94 206 GLU A O 1
ATOM 1515 N N . VAL A 1 207 ? 5.858 5.435 -5.332 1.00 95.94 207 VAL A N 1
ATOM 1516 C CA . VAL A 1 207 ? 5.438 6.263 -6.462 1.00 95.94 207 VAL A CA 1
ATOM 1517 C C . VAL A 1 207 ? 6.208 7.570 -6.441 1.00 95.94 207 VAL A C 1
ATOM 1519 O O . VAL A 1 207 ? 6.251 8.261 -5.431 1.00 95.94 207 VAL A O 1
ATOM 1522 N N . VAL A 1 208 ? 6.774 7.950 -7.578 1.00 94.75 208 VAL A N 1
ATOM 1523 C CA . VAL A 1 208 ? 7.419 9.257 -7.734 1.00 94.75 208 VAL A CA 1
ATOM 1524 C C . VAL A 1 208 ? 6.530 10.195 -8.522 1.00 94.75 208 VAL A C 1
ATOM 1526 O O . VAL A 1 208 ? 6.353 11.350 -8.146 1.00 94.75 208 VAL A O 1
ATOM 1529 N N . ASN A 1 209 ? 5.957 9.704 -9.618 1.00 95.94 209 ASN A N 1
ATOM 1530 C CA . ASN A 1 209 ? 5.097 10.515 -10.464 1.00 95.94 209 ASN A CA 1
ATOM 1531 C C . ASN A 1 209 ? 4.089 9.655 -11.233 1.00 95.94 209 ASN A C 1
ATOM 1533 O O . ASN A 1 209 ? 4.327 8.477 -11.504 1.00 95.94 209 ASN A O 1
ATOM 1537 N N . PHE A 1 210 ? 2.983 10.268 -11.647 1.00 97.31 210 PHE A N 1
ATOM 1538 C CA . PHE A 1 210 ? 2.026 9.686 -12.578 1.00 97.31 210 PHE A CA 1
ATOM 1539 C C . PHE A 1 210 ? 1.849 10.591 -13.793 1.00 97.31 210 PHE A C 1
ATOM 1541 O O . PHE A 1 210 ? 1.379 11.724 -13.695 1.00 97.31 210 PHE A O 1
ATOM 1548 N N . ASN A 1 211 ? 2.163 10.065 -14.973 1.00 96.56 211 ASN A N 1
ATOM 1549 C CA . ASN A 1 211 ? 1.929 10.765 -16.223 1.00 96.56 211 ASN A CA 1
ATOM 1550 C C . ASN A 1 211 ? 0.545 10.397 -16.779 1.00 96.56 211 ASN A C 1
ATOM 1552 O O . ASN A 1 211 ? 0.363 9.342 -17.394 1.00 96.56 211 ASN A O 1
ATOM 1556 N N . ALA A 1 212 ? -0.417 11.307 -16.610 1.00 95.25 212 ALA A N 1
ATOM 1557 C CA . ALA A 1 212 ? -1.797 11.125 -17.058 1.00 95.25 212 ALA A CA 1
ATOM 1558 C C . ALA A 1 212 ? -1.950 10.975 -18.584 1.00 95.25 212 ALA A C 1
ATOM 1560 O O . ALA A 1 212 ? -2.857 10.276 -19.028 1.00 95.25 212 ALA A O 1
ATOM 1561 N N . HIS A 1 213 ? -1.055 11.561 -19.388 1.00 95.94 213 HIS A N 1
ATOM 1562 C CA . HIS A 1 213 ? -1.109 11.439 -20.851 1.00 95.94 213 HIS A CA 1
ATOM 1563 C C . HIS A 1 213 ? -0.724 10.036 -21.328 1.00 95.94 213 HIS A C 1
ATOM 1565 O O . HIS A 1 213 ? -1.302 9.520 -22.280 1.00 95.94 213 HIS A O 1
ATOM 1571 N N . THR A 1 214 ? 0.253 9.404 -20.671 1.00 95.81 214 THR A N 1
ATOM 1572 C CA . THR A 1 214 ? 0.721 8.056 -21.047 1.00 95.81 214 THR A CA 1
ATOM 1573 C C . THR A 1 214 ? 0.072 6.939 -20.226 1.00 95.81 214 THR A C 1
ATOM 1575 O O . THR A 1 214 ? 0.187 5.766 -20.587 1.00 95.81 214 THR A O 1
ATOM 1578 N N . GLY A 1 215 ? -0.599 7.277 -19.120 1.00 96.00 215 GLY A N 1
ATOM 1579 C CA . GLY A 1 215 ? -1.179 6.314 -18.182 1.00 96.00 215 GLY A CA 1
ATOM 1580 C C . GLY A 1 215 ? -0.126 5.472 -17.452 1.00 96.00 215 GLY A C 1
ATOM 1581 O O . GLY A 1 215 ? -0.387 4.309 -17.107 1.00 96.00 215 GLY A O 1
ATOM 1582 N N . LYS A 1 216 ? 1.078 6.025 -17.265 1.00 97.50 216 LYS A N 1
ATOM 1583 C CA . LYS A 1 216 ? 2.217 5.348 -16.638 1.00 97.50 216 LYS A CA 1
ATOM 1584 C C . LYS A 1 216 ? 2.638 6.037 -15.346 1.00 97.50 216 LYS A C 1
ATOM 1586 O O . LYS A 1 216 ? 2.671 7.262 -15.270 1.00 97.50 216 LYS A O 1
ATOM 1591 N N . TYR A 1 217 ? 3.000 5.218 -14.371 1.00 97.88 217 TYR A N 1
ATOM 1592 C CA . TYR A 1 217 ? 3.717 5.625 -13.179 1.00 97.88 217 TYR A CA 1
ATOM 1593 C C . TYR A 1 217 ? 5.216 5.569 -13.406 1.00 97.88 217 TYR A C 1
ATOM 1595 O O . TYR A 1 217 ? 5.723 4.708 -14.125 1.00 97.88 217 TYR A O 1
ATOM 1603 N N . GLU A 1 218 ? 5.897 6.462 -12.721 1.00 96.56 218 GLU A N 1
ATOM 1604 C CA . GLU A 1 218 ? 7.294 6.355 -12.359 1.00 96.56 218 GLU A CA 1
ATOM 1605 C C . GLU A 1 218 ? 7.361 5.899 -10.908 1.00 96.56 218 GLU A C 1
ATOM 1607 O O . GLU A 1 218 ? 6.814 6.572 -10.033 1.00 96.56 218 GLU A O 1
ATOM 1612 N N . VAL A 1 219 ? 7.988 4.752 -10.667 1.00 95.50 219 VAL A N 1
ATOM 1613 C CA . VAL A 1 219 ? 8.150 4.193 -9.322 1.00 95.50 219 VAL A CA 1
ATOM 1614 C C . VAL A 1 219 ? 9.617 3.880 -9.057 1.00 95.50 219 VAL A C 1
ATOM 1616 O O . VAL A 1 219 ? 10.310 3.425 -9.967 1.00 95.50 219 VAL A O 1
ATOM 1619 N N . ASP A 1 220 ? 10.070 4.132 -7.837 1.00 93.50 220 ASP A N 1
ATOM 1620 C CA . ASP A 1 220 ? 11.373 3.698 -7.328 1.00 93.50 220 ASP A CA 1
ATOM 1621 C C . ASP A 1 220 ? 11.183 2.410 -6.535 1.00 93.50 220 ASP A C 1
ATOM 1623 O O . ASP A 1 220 ? 10.260 2.325 -5.724 1.00 93.50 220 ASP A O 1
ATOM 1627 N N . ASP A 1 221 ? 12.022 1.407 -6.760 1.00 92.50 221 ASP A N 1
ATOM 1628 C CA . ASP A 1 221 ? 12.032 0.231 -5.895 1.00 92.50 221 ASP A CA 1
ATOM 1629 C C . ASP A 1 221 ? 12.605 0.581 -4.503 1.00 92.50 221 ASP A C 1
ATOM 1631 O O . ASP A 1 221 ? 13.370 1.521 -4.287 1.00 92.50 221 ASP A O 1
ATOM 1635 N N . VAL A 1 222 ? 12.037 -0.128 -3.535 1.00 89.94 222 VAL A N 1
ATOM 1636 C CA . VAL A 1 222 ? 12.377 -0.236 -2.126 1.00 89.94 222 VAL A CA 1
ATOM 1637 C C . VAL A 1 222 ? 13.852 -0.330 -1.757 1.00 89.94 222 VAL A C 1
ATOM 1639 O O . VAL A 1 222 ? 14.304 0.246 -0.764 1.00 89.94 222 VAL A O 1
ATOM 1642 N N . ASP A 1 223 ? 14.526 -1.235 -2.468 1.00 87.69 223 ASP A N 1
ATOM 1643 C CA . ASP A 1 223 ? 15.676 -1.984 -1.948 1.00 87.69 223 ASP A CA 1
ATOM 1644 C C . ASP A 1 223 ? 16.959 -1.849 -2.772 1.00 87.69 223 ASP A C 1
ATOM 1646 O O . ASP A 1 223 ? 17.990 -2.301 -2.274 1.00 87.69 223 ASP A O 1
ATOM 1650 N N . ALA A 1 224 ? 16.983 -1.250 -3.972 1.00 84.25 224 ALA A N 1
ATOM 1651 C CA . ALA A 1 224 ? 18.273 -1.002 -4.622 1.00 84.25 224 ALA A CA 1
ATOM 1652 C C . ALA A 1 224 ? 18.944 0.285 -4.199 1.00 84.25 224 ALA A C 1
ATOM 1654 O O . ALA A 1 224 ? 18.415 1.283 -3.706 1.00 84.25 224 ALA A O 1
ATOM 1655 N N . GLU A 1 225 ? 20.229 0.179 -4.466 1.00 73.81 225 GLU A N 1
ATOM 1656 C CA . GLU A 1 225 ? 21.225 1.194 -4.350 1.00 73.81 225 GLU A CA 1
ATOM 1657 C C . GLU A 1 225 ? 21.090 2.214 -5.487 1.00 73.81 225 GLU A C 1
ATOM 1659 O O . GLU A 1 225 ? 20.564 1.963 -6.578 1.00 73.81 225 GLU A O 1
ATOM 1664 N N . GLU A 1 226 ? 21.567 3.413 -5.185 1.00 61.88 226 GLU A N 1
ATOM 1665 C CA . GLU A 1 226 ? 21.367 4.617 -5.974 1.00 61.88 226 GLU A CA 1
ATOM 1666 C C . GLU A 1 226 ? 21.779 4.454 -7.453 1.00 61.88 226 GLU A C 1
ATOM 1668 O O . GLU A 1 226 ? 22.870 3.985 -7.779 1.00 61.88 226 GLU A O 1
ATOM 1673 N N . GLY A 1 227 ? 20.895 4.887 -8.363 1.00 56.06 227 GLY A N 1
ATOM 1674 C CA . GLY A 1 227 ? 21.206 5.078 -9.786 1.00 56.06 227 GLY A CA 1
ATOM 1675 C C . GLY A 1 227 ? 20.626 4.063 -10.779 1.00 56.06 227 GLY A C 1
ATOM 1676 O O . GLY A 1 227 ? 20.865 4.226 -11.977 1.00 56.06 227 GLY A O 1
ATOM 1677 N N . LYS A 1 228 ? 19.858 3.042 -10.357 1.00 60.94 228 LYS A N 1
ATOM 1678 C CA . LYS A 1 228 ? 19.387 1.994 -11.296 1.00 60.94 228 LYS A CA 1
ATOM 1679 C C . LYS A 1 228 ? 17.937 1.504 -11.181 1.00 60.94 228 LYS A C 1
ATOM 1681 O O . LYS A 1 228 ? 17.570 0.608 -11.937 1.00 60.94 228 LYS A O 1
ATOM 1686 N N . GLU A 1 229 ? 17.108 2.092 -10.319 1.00 77.31 229 GLU A N 1
ATOM 1687 C CA . GLU A 1 229 ? 15.846 1.453 -9.891 1.00 77.31 229 GLU A CA 1
ATOM 1688 C C . GLU A 1 229 ? 14.536 2.193 -10.206 1.00 77.31 229 GLU A C 1
ATOM 1690 O O . GLU A 1 229 ? 13.458 1.798 -9.763 1.00 77.31 229 GLU A O 1
ATOM 1695 N N . ARG A 1 230 ? 14.594 3.249 -11.024 1.00 91.44 230 ARG A N 1
ATOM 1696 C CA . ARG A 1 230 ? 13.389 3.936 -11.505 1.00 91.44 230 ARG A CA 1
ATOM 1697 C C . ARG A 1 230 ? 12.731 3.127 -12.622 1.00 91.44 230 ARG A C 1
ATOM 1699 O O . ARG A 1 230 ? 13.279 2.990 -13.717 1.00 91.44 230 ARG A O 1
ATOM 1706 N N . HIS A 1 231 ? 11.505 2.671 -12.397 1.00 93.19 231 HIS A N 1
ATOM 1707 C CA . HIS A 1 231 ? 10.711 1.941 -13.382 1.00 93.19 231 HIS A CA 1
ATOM 1708 C C . HIS A 1 231 ? 9.545 2.777 -13.921 1.00 93.19 231 HIS A C 1
ATOM 1710 O O . HIS A 1 231 ? 8.777 3.369 -13.165 1.00 93.19 231 HIS A O 1
ATOM 1716 N N . SER A 1 232 ? 9.353 2.760 -15.247 1.00 95.75 232 SER A N 1
ATOM 1717 C CA . SER A 1 232 ? 8.148 3.296 -15.896 1.00 95.75 232 SER A CA 1
ATOM 1718 C C . SER A 1 232 ? 7.132 2.177 -16.140 1.00 95.75 232 SER A C 1
ATOM 1720 O O . SER A 1 232 ? 7.318 1.323 -17.013 1.00 95.75 232 SER A O 1
ATOM 1722 N N . ILE A 1 233 ? 6.045 2.165 -15.367 1.00 95.81 233 ILE A N 1
ATOM 1723 C CA . ILE A 1 233 ? 5.097 1.047 -15.286 1.00 95.81 233 ILE A CA 1
ATOM 1724 C C . ILE A 1 233 ? 3.681 1.531 -15.607 1.00 95.81 233 ILE A C 1
ATOM 1726 O O . ILE A 1 233 ? 3.221 2.554 -15.118 1.00 95.81 233 ILE A O 1
ATOM 1730 N N . SER A 1 234 ? 2.938 0.790 -16.434 1.00 96.56 234 SER A N 1
ATOM 1731 C CA . SER A 1 234 ? 1.527 1.111 -16.703 1.00 96.56 234 SER A CA 1
ATOM 1732 C C . SER A 1 234 ? 0.672 0.993 -15.437 1.00 96.56 234 SER A C 1
ATOM 1734 O O . SER A 1 234 ? 0.843 0.013 -14.715 1.00 96.56 234 SER A O 1
ATOM 1736 N N . ARG A 1 235 ? -0.341 1.853 -15.252 1.00 95.81 235 ARG A N 1
ATOM 1737 C CA . ARG A 1 235 ? -1.266 1.810 -14.093 1.00 95.81 235 ARG A CA 1
ATOM 1738 C C . ARG A 1 235 ? -1.779 0.409 -13.733 1.00 95.81 235 ARG A C 1
ATOM 1740 O O . ARG A 1 235 ? -1.765 0.015 -12.583 1.00 95.81 235 ARG A O 1
ATOM 1747 N N . ARG A 1 236 ? -2.148 -0.391 -14.734 1.00 95.06 236 ARG A N 1
ATOM 1748 C CA . ARG A 1 236 ? -2.637 -1.783 -14.594 1.00 95.06 236 ARG A CA 1
ATOM 1749 C C . ARG A 1 236 ? -1.633 -2.797 -14.012 1.00 95.06 236 ARG A C 1
ATOM 1751 O O . ARG A 1 236 ? -1.981 -3.954 -13.814 1.00 95.06 236 ARG A O 1
ATOM 1758 N N . ARG A 1 237 ? -0.380 -2.398 -13.805 1.00 96.38 237 ARG A N 1
ATOM 1759 C CA . ARG A 1 237 ? 0.696 -3.198 -13.195 1.00 96.38 237 ARG A CA 1
ATOM 1760 C C . ARG A 1 237 ? 1.119 -2.633 -11.832 1.00 96.38 237 ARG A C 1
ATOM 1762 O O . ARG A 1 237 ? 2.135 -3.064 -11.299 1.00 96.38 237 ARG A O 1
ATOM 1769 N N . VAL A 1 238 ? 0.366 -1.671 -11.306 1.00 96.50 238 VAL A N 1
ATOM 1770 C CA . VAL A 1 238 ? 0.576 -1.039 -10.006 1.00 96.50 238 VAL A CA 1
ATOM 1771 C C . VAL A 1 238 ? -0.675 -1.281 -9.171 1.00 96.50 238 VAL A C 1
ATOM 1773 O O . VAL A 1 238 ? -1.786 -1.039 -9.640 1.00 96.50 238 VAL A O 1
ATOM 1776 N N . VAL A 1 239 ? -0.495 -1.787 -7.957 1.00 96.25 239 VAL A N 1
ATOM 1777 C CA . VAL A 1 239 ? -1.569 -1.992 -6.983 1.00 96.25 239 VAL A CA 1
ATOM 1778 C C . VAL A 1 239 ? -1.249 -1.139 -5.755 1.00 96.25 239 VAL A C 1
ATOM 1780 O O . VAL A 1 239 ? -0.201 -1.356 -5.142 1.00 96.25 239 VAL A O 1
ATOM 1783 N N . PRO A 1 240 ? -2.097 -0.159 -5.399 1.00 95.50 240 PRO A N 1
ATOM 1784 C CA . PRO A 1 240 ? -1.884 0.647 -4.204 1.00 95.50 240 PRO A CA 1
ATOM 1785 C C . PRO A 1 240 ? -1.987 -0.207 -2.942 1.00 95.50 240 PRO A C 1
ATOM 1787 O O . PRO A 1 240 ? -2.821 -1.112 -2.866 1.00 95.50 240 PRO A O 1
ATOM 1790 N N . LEU A 1 241 ? -1.132 0.073 -1.955 1.00 93.50 241 LEU A N 1
ATOM 1791 C CA . LEU A 1 241 ? -1.244 -0.567 -0.649 1.00 93.50 241 LEU A CA 1
ATOM 1792 C C . LEU A 1 241 ? -2.355 0.085 0.189 1.00 93.50 241 LEU A C 1
ATOM 1794 O O . LEU A 1 241 ? -2.660 1.263 -0.008 1.00 93.50 241 LEU A O 1
ATOM 1798 N N . PRO A 1 242 ? -2.953 -0.657 1.139 1.00 91.94 242 PRO A N 1
ATOM 1799 C CA . PRO A 1 242 ? -3.943 -0.099 2.050 1.00 91.94 242 PRO A CA 1
ATOM 1800 C C . PRO A 1 242 ? -3.366 1.051 2.879 1.00 91.94 242 PRO A C 1
ATOM 1802 O O . PRO A 1 242 ? -2.248 0.957 3.389 1.00 91.94 242 PRO A O 1
ATOM 1805 N N . ILE A 1 243 ? -4.158 2.107 3.054 1.00 91.31 243 ILE A N 1
ATOM 1806 C CA . ILE A 1 243 ? -3.815 3.267 3.892 1.00 91.31 243 ILE A CA 1
ATOM 1807 C C . ILE A 1 243 ? -4.468 3.182 5.282 1.00 91.31 243 ILE A C 1
ATOM 1809 O O . ILE A 1 243 ? -4.070 3.907 6.190 1.00 91.31 243 ILE A O 1
ATOM 1813 N N . TRP A 1 244 ? -5.424 2.261 5.463 1.00 91.62 244 TRP A N 1
ATOM 1814 C CA . TRP A 1 244 ? -6.039 1.936 6.751 1.00 91.62 244 TRP A CA 1
ATOM 1815 C C . TRP A 1 244 ? -6.031 0.429 7.008 1.00 91.62 244 TRP A C 1
ATOM 1817 O O . TRP A 1 244 ? -6.227 -0.381 6.096 1.00 91.62 244 TRP A O 1
ATOM 1827 N N . LYS A 1 245 ? -5.867 0.045 8.276 1.00 89.44 245 LYS A N 1
ATOM 1828 C CA . LYS A 1 245 ? -6.187 -1.305 8.752 1.00 89.44 245 LYS A CA 1
ATOM 1829 C C . LYS A 1 245 ? -7.698 -1.415 8.942 1.00 89.44 245 LYS A C 1
ATOM 1831 O O . LYS A 1 245 ? -8.296 -0.528 9.543 1.00 89.44 245 LYS A O 1
ATOM 1836 N N . ALA A 1 246 ? -8.288 -2.517 8.494 1.00 90.50 246 ALA A N 1
ATOM 1837 C CA . ALA A 1 246 ? -9.666 -2.852 8.831 1.00 90.50 246 ALA A CA 1
ATOM 1838 C C . ALA A 1 246 ? -9.739 -3.417 10.255 1.00 90.50 246 ALA A C 1
ATOM 1840 O O . ALA A 1 246 ? -8.860 -4.179 10.671 1.00 90.50 246 ALA A O 1
ATOM 1841 N N . ASN A 1 247 ? -10.781 -3.049 10.995 1.00 89.44 247 ASN A N 1
ATOM 1842 C CA . ASN A 1 247 ? -11.043 -3.604 12.313 1.00 89.44 247 ASN A CA 1
ATOM 1843 C C . ASN A 1 247 ? -11.838 -4.918 12.176 1.00 89.44 247 ASN A C 1
ATOM 1845 O O . ASN A 1 247 ? -12.964 -4.879 11.685 1.00 89.44 247 ASN A O 1
ATOM 1849 N N . PRO A 1 248 ? -11.307 -6.070 12.634 1.00 89.06 248 PRO A N 1
ATOM 1850 C CA . PRO A 1 248 ? -12.006 -7.352 12.528 1.00 89.06 248 PRO A CA 1
ATOM 1851 C C . PRO A 1 248 ? -13.361 -7.419 13.236 1.00 89.06 248 PRO A C 1
ATOM 1853 O O . PRO A 1 248 ? -14.186 -8.255 12.877 1.00 89.06 248 PRO A O 1
ATOM 1856 N N . GLU A 1 249 ? -13.579 -6.588 14.255 1.00 89.00 249 GLU A N 1
ATOM 1857 C CA . GLU A 1 249 ? -14.810 -6.609 15.050 1.00 89.00 249 GLU A CA 1
ATOM 1858 C C . GLU A 1 249 ? -15.938 -5.804 14.398 1.00 89.00 249 GLU A C 1
ATOM 1860 O O . GLU A 1 249 ? -17.097 -6.207 14.475 1.00 89.00 249 GLU A O 1
ATOM 1865 N N . THR A 1 250 ? -15.608 -4.679 13.757 1.00 90.06 250 THR A N 1
ATOM 1866 C CA . THR A 1 250 ? -16.600 -3.775 13.154 1.00 90.06 250 THR A CA 1
ATOM 1867 C C . THR A 1 250 ? -16.750 -3.975 11.651 1.00 90.06 250 THR A C 1
ATOM 1869 O O . THR A 1 250 ? -17.864 -3.874 11.151 1.00 90.06 250 THR A O 1
ATOM 1872 N N . ASP A 1 251 ? -15.660 -4.302 10.950 1.00 90.81 251 ASP A N 1
ATOM 1873 C CA . ASP A 1 251 ? -15.575 -4.321 9.482 1.00 90.81 251 ASP A CA 1
ATOM 1874 C C . ASP A 1 251 ? -14.910 -5.615 8.964 1.00 90.81 251 ASP A C 1
ATOM 1876 O O . ASP A 1 251 ? -13.858 -5.576 8.310 1.00 90.81 251 ASP A O 1
ATOM 1880 N N . PRO A 1 252 ? -15.472 -6.803 9.269 1.00 91.00 252 PRO A N 1
ATOM 1881 C CA . PRO A 1 252 ? -14.899 -8.082 8.844 1.00 91.00 252 PRO A CA 1
ATOM 1882 C C . PRO A 1 252 ? -14.942 -8.291 7.322 1.00 91.00 252 PRO A C 1
ATOM 1884 O O . PRO A 1 252 ? -14.174 -9.089 6.787 1.00 91.00 252 PRO A O 1
ATOM 1887 N N . ASP A 1 253 ? -15.826 -7.589 6.617 1.00 91.19 253 ASP A N 1
ATOM 1888 C CA . ASP A 1 253 ? -15.954 -7.582 5.158 1.00 91.19 253 ASP A CA 1
ATOM 1889 C C . ASP A 1 253 ? -14.813 -6.824 4.457 1.00 91.19 253 ASP A C 1
ATOM 1891 O O . ASP A 1 253 ? -14.487 -7.125 3.308 1.00 91.19 253 ASP A O 1
ATOM 1895 N N . ALA A 1 254 ? -14.134 -5.916 5.165 1.00 91.69 254 ALA A N 1
ATOM 1896 C CA . ALA A 1 254 ? -12.899 -5.276 4.715 1.00 91.69 254 ALA A CA 1
ATOM 1897 C C . ALA A 1 254 ? -11.636 -6.113 4.983 1.00 91.69 254 ALA A C 1
ATOM 1899 O O . ALA A 1 254 ? -10.519 -5.614 4.830 1.00 91.69 254 ALA A O 1
ATOM 1900 N N . LEU A 1 255 ? -11.765 -7.387 5.360 1.00 90.94 255 LEU A N 1
ATOM 1901 C CA . LEU A 1 255 ? -10.650 -8.326 5.481 1.00 90.94 255 LEU A CA 1
ATOM 1902 C C . LEU A 1 255 ? -10.691 -9.365 4.360 1.00 90.94 255 LEU A C 1
ATOM 1904 O O . LEU A 1 255 ? -11.751 -9.787 3.904 1.0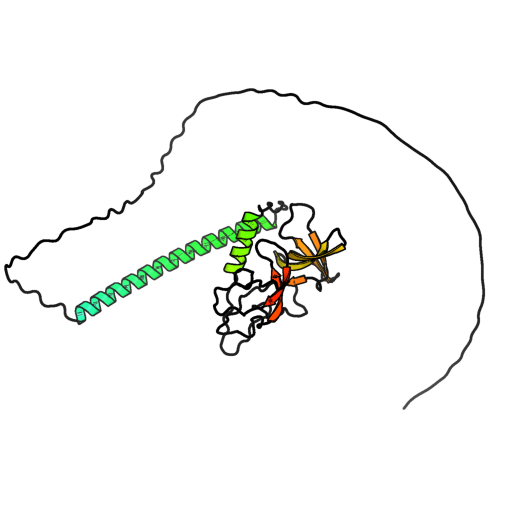0 90.94 255 LEU A O 1
ATOM 1908 N N . PHE A 1 256 ? -9.518 -9.836 3.934 1.00 90.56 256 PHE A N 1
ATOM 1909 C CA . PHE A 1 256 ? -9.464 -10.948 2.990 1.00 90.56 256 PHE A CA 1
ATOM 1910 C C . PHE A 1 256 ? -9.996 -12.226 3.659 1.00 90.56 256 PHE A C 1
ATOM 1912 O O . PHE A 1 256 ? -9.492 -12.605 4.722 1.00 90.56 256 PHE A O 1
ATOM 1919 N N . PRO A 1 257 ? -10.978 -12.920 3.058 1.00 91.19 257 PRO A N 1
ATOM 1920 C CA . PRO A 1 257 ? -11.543 -14.119 3.656 1.00 91.19 257 PRO A CA 1
ATOM 1921 C C . PRO A 1 257 ? -10.546 -15.282 3.633 1.00 91.19 257 PRO A C 1
ATOM 1923 O O . PRO A 1 257 ? -9.590 -15.313 2.853 1.00 91.19 257 PRO A O 1
ATOM 1926 N N . LYS A 1 258 ? -10.800 -16.292 4.469 1.00 88.69 258 LYS A N 1
ATOM 1927 C CA . LYS A 1 258 ? -10.056 -17.557 4.448 1.00 88.69 258 LYS A CA 1
ATOM 1928 C C . LYS A 1 258 ? -10.037 -18.149 3.032 1.00 88.69 258 LYS A C 1
ATOM 1930 O O . LYS A 1 258 ? -11.049 -18.176 2.339 1.00 88.69 258 LYS A O 1
ATOM 1935 N N . LYS A 1 259 ? -8.866 -18.637 2.624 1.00 89.19 259 LYS A N 1
ATOM 1936 C CA . LYS A 1 259 ? -8.515 -19.149 1.289 1.00 89.19 259 LYS A CA 1
ATOM 1937 C C . LYS A 1 259 ? -8.579 -18.123 0.152 1.00 89.19 259 LYS A C 1
ATOM 1939 O O . LYS A 1 259 ? -8.449 -18.518 -1.005 1.00 89.19 259 LYS A O 1
ATOM 1944 N N . ALA A 1 260 ? -8.702 -16.825 0.439 1.00 89.62 260 ALA A N 1
ATOM 1945 C CA . ALA A 1 260 ? -8.515 -15.803 -0.585 1.00 89.62 260 ALA A CA 1
ATOM 1946 C C . ALA A 1 260 ? -7.094 -15.871 -1.159 1.00 89.62 260 ALA A C 1
ATOM 1948 O O . ALA A 1 260 ? -6.117 -15.982 -0.415 1.00 89.62 260 ALA A O 1
ATOM 1949 N N . LEU A 1 261 ? -6.989 -15.790 -2.485 1.00 89.94 261 LEU A N 1
ATOM 1950 C CA . LEU A 1 261 ? -5.715 -15.659 -3.178 1.00 89.94 261 LEU A CA 1
ATOM 1951 C C . LEU A 1 261 ? -5.280 -1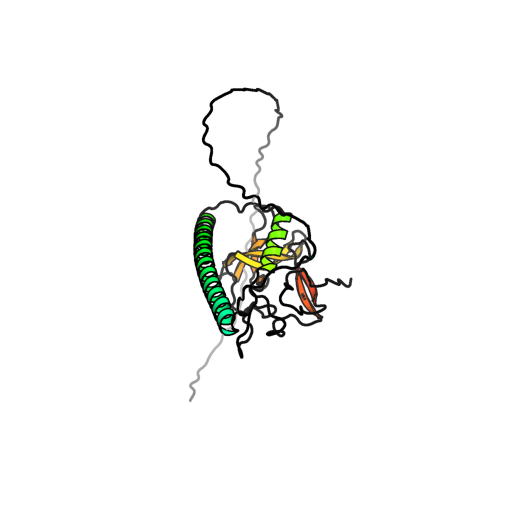4.193 -3.156 1.00 89.94 261 LEU A C 1
ATOM 1953 O O . LEU A 1 261 ? -5.975 -13.332 -3.693 1.00 89.94 261 LEU A O 1
ATOM 1957 N N . VAL A 1 262 ? -4.114 -13.927 -2.578 1.00 92.44 262 VAL A N 1
ATOM 1958 C CA . VAL A 1 262 ? -3.568 -12.577 -2.404 1.00 92.44 262 VAL A CA 1
ATOM 1959 C C . VAL A 1 262 ? -2.127 -12.494 -2.896 1.00 92.44 262 VAL A C 1
ATOM 1961 O O . VAL A 1 262 ? -1.451 -13.510 -3.074 1.00 92.44 262 VAL A O 1
ATOM 1964 N N . LEU A 1 263 ? -1.652 -11.269 -3.109 1.00 91.56 263 LEU A N 1
ATOM 1965 C CA . LEU A 1 263 ? -0.227 -10.969 -3.185 1.00 91.56 263 LEU A CA 1
ATOM 1966 C C . LEU A 1 263 ? 0.226 -10.509 -1.801 1.00 91.56 263 LEU A C 1
ATOM 1968 O O . LEU A 1 263 ? -0.274 -9.510 -1.292 1.00 91.56 263 LEU A O 1
ATOM 1972 N N . ALA A 1 264 ? 1.151 -11.244 -1.195 1.00 90.19 264 ALA A N 1
ATOM 1973 C CA . ALA A 1 264 ? 1.656 -10.956 0.139 1.00 90.19 264 ALA A CA 1
ATOM 1974 C C . ALA A 1 264 ? 3.162 -10.704 0.092 1.00 90.19 264 ALA A C 1
ATOM 1976 O O . ALA A 1 264 ? 3.892 -11.413 -0.603 1.00 90.19 264 ALA A O 1
ATOM 1977 N N . LEU A 1 265 ? 3.612 -9.691 0.832 1.00 88.75 265 LEU A N 1
ATOM 1978 C CA . LEU A 1 265 ? 5.030 -9.384 0.990 1.00 88.75 265 LEU A CA 1
ATOM 1979 C C . LEU A 1 265 ? 5.701 -10.530 1.757 1.00 88.75 265 LEU A C 1
ATOM 1981 O O . LEU A 1 265 ? 5.223 -10.892 2.833 1.00 88.75 265 LEU A O 1
ATOM 1985 N N . TYR A 1 266 ? 6.767 -11.119 1.215 1.00 87.31 266 TYR A N 1
ATOM 1986 C CA . TYR A 1 266 ? 7.455 -12.226 1.882 1.00 87.31 266 TYR A CA 1
ATOM 1987 C C . TYR A 1 266 ? 8.348 -11.710 3.023 1.00 87.31 266 TYR A C 1
ATOM 1989 O O . TYR A 1 266 ? 8.993 -10.666 2.853 1.00 87.31 266 TYR A O 1
ATOM 1997 N N . PRO A 1 267 ? 8.423 -12.412 4.175 1.00 85.88 267 PRO A N 1
ATOM 1998 C CA . PRO A 1 267 ? 9.192 -11.951 5.324 1.00 85.88 267 PRO A CA 1
ATOM 1999 C C . PRO A 1 267 ? 10.632 -11.587 4.968 1.00 85.88 267 PRO A C 1
ATOM 2001 O O . PRO A 1 267 ? 11.316 -12.332 4.270 1.00 85.88 267 PRO A O 1
ATOM 2004 N N . GLN A 1 268 ? 11.100 -10.451 5.494 1.00 85.25 268 GLN A N 1
ATOM 2005 C CA . GLN A 1 268 ? 12.460 -9.946 5.276 1.00 85.25 268 GLN A CA 1
ATOM 2006 C C . GLN A 1 268 ? 12.804 -9.709 3.797 1.00 85.25 268 GLN A C 1
ATOM 2008 O O . GLN A 1 268 ? 13.968 -9.827 3.424 1.00 85.25 268 GLN A O 1
ATOM 2013 N N . THR A 1 269 ? 11.827 -9.383 2.948 1.00 89.75 269 THR A N 1
ATOM 2014 C CA . THR A 1 269 ? 12.052 -8.997 1.547 1.00 89.75 269 THR A CA 1
ATOM 2015 C C . THR A 1 269 ? 11.176 -7.813 1.159 1.00 89.75 269 THR A C 1
ATOM 2017 O O . THR A 1 269 ? 10.210 -7.487 1.846 1.00 89.75 269 THR A O 1
ATOM 2020 N N . THR A 1 270 ? 11.490 -7.202 0.022 1.00 91.38 270 THR A N 1
ATOM 2021 C CA . THR A 1 270 ? 10.673 -6.180 -0.641 1.00 91.38 270 THR A CA 1
ATOM 2022 C C . THR A 1 270 ? 9.878 -6.758 -1.820 1.00 91.38 270 THR A C 1
ATOM 2024 O O . THR A 1 270 ? 9.498 -6.029 -2.724 1.00 91.38 270 THR A O 1
ATOM 2027 N N . CYS A 1 271 ? 9.598 -8.068 -1.837 1.00 93.25 271 CYS A N 1
ATOM 2028 C CA . CYS A 1 271 ? 8.899 -8.744 -2.937 1.00 93.25 271 CYS A CA 1
ATOM 2029 C C . CYS A 1 271 ? 7.560 -9.347 -2.497 1.00 93.25 271 CYS A C 1
ATOM 2031 O O . CYS A 1 271 ? 7.437 -9.894 -1.398 1.00 93.25 271 CYS A O 1
ATOM 2033 N N . PHE A 1 272 ? 6.566 -9.302 -3.385 1.00 94.06 272 PHE A N 1
ATOM 2034 C CA . PHE A 1 272 ? 5.257 -9.915 -3.189 1.00 94.06 272 PHE A CA 1
ATOM 2035 C C . PHE A 1 272 ? 5.128 -11.231 -3.951 1.00 94.06 272 PHE A C 1
ATOM 2037 O O . PHE A 1 272 ? 5.477 -11.332 -5.128 1.00 94.06 272 PHE A O 1
ATOM 2044 N N . TYR A 1 273 ? 4.516 -12.215 -3.302 1.00 92.44 273 TYR A N 1
ATOM 2045 C CA . TYR A 1 273 ? 4.269 -13.536 -3.866 1.00 92.44 273 TYR A CA 1
ATOM 2046 C C . TYR A 1 273 ? 2.807 -13.928 -3.702 1.00 92.44 273 TYR A C 1
ATOM 2048 O O . TYR A 1 273 ? 2.100 -13.438 -2.819 1.00 92.44 273 TYR A O 1
ATOM 2056 N N . ARG A 1 274 ? 2.345 -14.829 -4.571 1.00 91.12 274 ARG A N 1
ATOM 2057 C CA . ARG A 1 274 ? 1.002 -15.405 -4.466 1.00 91.12 274 ARG A CA 1
ATOM 2058 C C . ARG A 1 274 ? 0.914 -16.231 -3.186 1.00 91.12 274 ARG A C 1
ATOM 2060 O O . ARG A 1 274 ? 1.740 -17.111 -2.969 1.00 91.12 274 ARG A O 1
ATOM 2067 N N . ALA A 1 275 ? -0.106 -15.970 -2.382 1.00 88.12 275 ALA A N 1
ATOM 2068 C CA . ALA A 1 275 ? -0.371 -16.683 -1.142 1.00 88.12 275 ALA A CA 1
ATOM 2069 C C . ALA A 1 275 ? -1.873 -16.926 -0.969 1.00 88.12 275 ALA A C 1
ATOM 2071 O O . ALA A 1 275 ? -2.700 -16.223 -1.552 1.00 88.12 275 ALA A O 1
ATOM 2072 N N . LEU A 1 276 ? -2.218 -17.922 -0.156 1.00 89.81 276 LEU A N 1
ATOM 2073 C CA . LEU A 1 276 ? -3.582 -18.143 0.312 1.00 89.81 276 LEU A CA 1
ATOM 2074 C C . LEU A 1 276 ? -3.698 -17.651 1.750 1.00 89.81 276 LEU A C 1
ATOM 2076 O O . LEU A 1 276 ? -2.851 -17.965 2.585 1.00 89.81 276 LEU A O 1
ATOM 2080 N N . VAL A 1 277 ? -4.764 -16.915 2.046 1.00 87.38 277 VAL A N 1
ATOM 2081 C CA . VAL A 1 277 ? -5.083 -16.526 3.422 1.00 87.38 277 VAL A CA 1
ATOM 2082 C C . VAL A 1 277 ? -5.475 -17.774 4.205 1.00 87.38 277 VAL A C 1
ATOM 2084 O O . VAL A 1 277 ? -6.444 -18.444 3.852 1.00 87.38 277 VAL A O 1
ATOM 2087 N N . GLU A 1 278 ? -4.742 -18.108 5.266 1.00 85.75 278 GLU A N 1
ATOM 2088 C CA . GLU A 1 278 ? -5.136 -19.237 6.112 1.00 85.75 278 GLU A CA 1
ATOM 2089 C C . GLU A 1 278 ? -6.302 -18.854 7.019 1.00 85.75 278 GLU A C 1
ATOM 2091 O O . GLU A 1 278 ? -7.334 -19.513 6.967 1.00 85.75 278 GLU A O 1
ATOM 2096 N N . ASP A 1 279 ? -6.171 -17.762 7.772 1.00 86.25 279 ASP A N 1
ATOM 2097 C CA . ASP A 1 279 ? -7.239 -17.183 8.584 1.00 86.25 279 ASP A CA 1
ATOM 2098 C C . ASP A 1 279 ? -7.106 -15.646 8.603 1.00 86.25 279 ASP A C 1
ATOM 2100 O O . ASP A 1 279 ? -5.979 -15.139 8.666 1.00 86.25 279 ASP A O 1
ATOM 2104 N N . PRO A 1 280 ? -8.220 -14.890 8.546 1.00 85.12 280 PRO A N 1
ATOM 2105 C CA . PRO A 1 280 ? -8.188 -13.443 8.721 1.00 85.12 280 PRO A CA 1
ATOM 2106 C C . PRO A 1 280 ? -7.790 -13.067 10.161 1.00 85.12 280 PRO A C 1
ATOM 2108 O O . PRO A 1 280 ? -7.998 -13.853 11.095 1.00 85.12 280 PRO A O 1
ATOM 2111 N N . PRO A 1 281 ? -7.231 -11.863 10.370 1.00 84.38 281 PRO A N 1
ATOM 2112 C CA . PRO A 1 281 ? -6.893 -11.390 11.704 1.00 84.38 281 PRO A CA 1
ATOM 2113 C C . PRO A 1 281 ? -8.146 -11.287 12.577 1.00 84.38 281 PRO A C 1
ATOM 2115 O O . PRO A 1 281 ? -9.184 -10.818 12.127 1.00 84.38 281 PRO A O 1
ATOM 2118 N N . LYS A 1 282 ? -8.034 -11.714 13.840 1.00 82.62 282 LYS A N 1
ATOM 2119 C CA . LYS A 1 282 ? -9.122 -11.635 14.835 1.00 82.62 282 LYS A CA 1
ATOM 2120 C C . LYS A 1 282 ? -9.014 -10.415 15.747 1.00 82.62 282 LYS A C 1
ATOM 2122 O O . LYS A 1 282 ? -9.952 -10.117 16.470 1.00 82.62 282 LYS A O 1
ATOM 2127 N N . THR A 1 283 ? -7.863 -9.744 15.750 1.00 78.62 283 THR A N 1
ATOM 2128 C CA . THR A 1 283 ? -7.585 -8.578 16.595 1.00 78.62 283 THR A CA 1
ATOM 2129 C C . THR A 1 283 ? -6.925 -7.470 15.780 1.00 78.62 283 THR A C 1
ATOM 2131 O O . THR A 1 283 ? -6.231 -7.723 14.795 1.00 78.62 283 THR A O 1
ATOM 2134 N N . VAL A 1 284 ? -7.102 -6.228 16.231 1.00 69.12 284 VAL A N 1
ATOM 2135 C CA . VAL A 1 284 ? -6.613 -4.996 15.579 1.00 69.12 284 VAL A CA 1
ATOM 2136 C C . VAL A 1 284 ? -5.083 -4.844 15.540 1.00 69.12 284 VAL A C 1
ATOM 2138 O O . VAL A 1 284 ? -4.556 -3.978 14.843 1.00 69.12 284 VAL A O 1
ATOM 2141 N N . ILE A 1 285 ? -4.347 -5.684 16.273 1.00 60.12 285 ILE A N 1
ATOM 2142 C CA . ILE A 1 285 ? -2.875 -5.646 16.342 1.00 60.12 285 ILE A CA 1
ATOM 2143 C C . ILE A 1 285 ? -2.247 -6.311 15.108 1.00 60.12 285 ILE A C 1
ATOM 2145 O O . ILE A 1 285 ? -1.131 -5.971 14.711 1.00 60.12 285 ILE A O 1
ATOM 2149 N N . ALA A 1 286 ? -2.961 -7.240 14.471 1.00 51.22 286 ALA A N 1
ATOM 2150 C CA . ALA A 1 286 ? -2.447 -7.971 13.327 1.00 51.22 286 ALA A CA 1
ATOM 2151 C C . ALA A 1 286 ? -2.439 -7.078 12.080 1.00 51.22 286 ALA A C 1
ATOM 2153 O O . ALA A 1 286 ? -3.466 -6.799 11.465 1.00 51.22 286 ALA A O 1
ATOM 2154 N N . VAL A 1 287 ? -1.247 -6.630 11.692 1.00 49.47 287 VAL A N 1
ATOM 2155 C CA . VAL A 1 287 ? -1.059 -5.927 10.427 1.00 49.47 287 VAL A CA 1
ATOM 2156 C C . VAL A 1 287 ? -1.012 -6.950 9.299 1.00 49.47 287 VAL A C 1
ATOM 2158 O O . VAL A 1 287 ? -0.229 -7.897 9.343 1.00 49.47 287 VAL A O 1
ATOM 2161 N N . ILE A 1 288 ? -1.793 -6.718 8.242 1.00 50.47 288 ILE A N 1
ATOM 2162 C CA . ILE A 1 288 ? -1.782 -7.506 6.991 1.00 50.47 288 ILE A CA 1
ATOM 2163 C C . ILE A 1 288 ? -0.448 -7.348 6.222 1.00 50.47 288 ILE A C 1
ATOM 2165 O O . ILE A 1 288 ? -0.207 -7.988 5.205 1.00 50.47 288 ILE A O 1
ATOM 2169 N N . LEU A 1 289 ? 0.494 -6.569 6.751 1.00 45.41 289 LEU A N 1
ATOM 2170 C CA . LEU A 1 289 ? 1.893 -6.595 6.353 1.00 45.41 289 LEU A CA 1
ATOM 2171 C C . LEU A 1 289 ? 2.620 -7.663 7.187 1.00 45.41 289 LEU A C 1
ATOM 2173 O O . LEU A 1 289 ? 3.265 -7.391 8.195 1.00 45.41 289 LEU A O 1
ATOM 2177 N N . CYS A 1 290 ? 2.500 -8.905 6.715 1.00 45.09 290 CYS A N 1
ATOM 2178 C CA . CYS A 1 290 ? 3.475 -9.987 6.876 1.00 45.09 290 CYS A CA 1
ATOM 2179 C C . CYS A 1 290 ? 3.693 -10.632 8.264 1.00 45.09 290 CYS A C 1
ATOM 2181 O O . CYS A 1 290 ? 4.159 -11.768 8.300 1.00 45.09 290 CYS A O 1
ATOM 2183 N N . SER A 1 291 ? 3.377 -10.023 9.408 1.00 36.12 291 SER A N 1
ATOM 2184 C CA . SER A 1 291 ? 3.809 -10.615 10.693 1.00 36.12 291 SER A CA 1
ATOM 2185 C C . SER A 1 291 ? 2.898 -11.718 11.252 1.00 36.12 291 SER A C 1
ATOM 2187 O O . SER A 1 291 ? 3.362 -12.502 12.073 1.00 36.12 291 SER A O 1
ATOM 2189 N N . HIS A 1 292 ? 1.636 -11.823 10.815 1.00 37.84 292 HIS A N 1
ATOM 2190 C CA . HIS A 1 292 ? 0.699 -12.871 11.275 1.00 37.84 292 HIS A CA 1
ATOM 2191 C C . HIS A 1 292 ? -0.021 -13.638 10.156 1.00 37.84 292 HIS A C 1
ATOM 2193 O O . HIS A 1 292 ? -0.821 -14.530 10.441 1.00 37.84 292 HIS A O 1
ATOM 2199 N N . ILE A 1 293 ? 0.288 -13.364 8.884 1.00 42.59 293 ILE A N 1
ATOM 2200 C CA . ILE A 1 293 ? -0.091 -14.278 7.803 1.00 42.59 293 ILE A CA 1
ATOM 2201 C C . ILE A 1 293 ? 0.872 -15.457 7.918 1.00 42.59 293 ILE A C 1
ATOM 2203 O O . ILE A 1 293 ? 2.022 -15.371 7.495 1.00 42.59 293 ILE A O 1
ATOM 2207 N N . GLN A 1 294 ? 0.429 -16.539 8.559 1.00 32.78 294 GLN A N 1
ATOM 2208 C CA . GLN A 1 294 ? 1.138 -17.813 8.532 1.00 32.78 294 GLN A CA 1
ATOM 2209 C C . GLN A 1 294 ? 1.264 -18.233 7.064 1.00 32.78 294 GLN A C 1
ATOM 2211 O O . GLN A 1 294 ? 0.322 -18.763 6.476 1.00 32.78 294 GLN A O 1
ATOM 2216 N N . PHE A 1 295 ? 2.419 -17.960 6.458 1.00 34.50 295 PHE A N 1
ATOM 2217 C CA . PHE A 1 295 ? 2.806 -18.494 5.161 1.00 34.50 295 PHE A CA 1
ATOM 2218 C C . PHE A 1 295 ? 2.996 -20.004 5.317 1.00 34.50 295 PHE A C 1
ATOM 2220 O O . PHE A 1 295 ? 4.112 -20.509 5.405 1.00 34.50 295 PHE A O 1
ATOM 2227 N N . LYS A 1 296 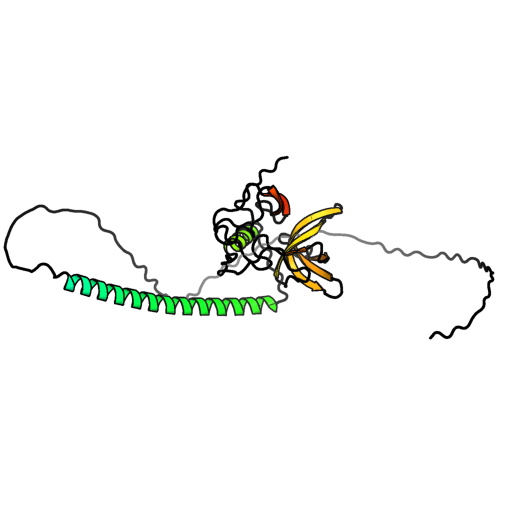? 1.896 -20.757 5.349 1.00 27.91 296 LYS A N 1
ATOM 2228 C CA . LYS A 1 296 ? 1.942 -22.176 5.014 1.00 27.91 296 LYS A CA 1
ATOM 2229 C C . LYS A 1 296 ? 2.047 -22.246 3.496 1.00 27.91 296 LYS A C 1
ATOM 2231 O O . LYS A 1 296 ? 1.052 -22.367 2.787 1.00 27.91 296 LYS A O 1
ATOM 2236 N N . ILE A 1 297 ? 3.269 -22.075 3.000 1.00 26.03 297 ILE A N 1
ATOM 2237 C CA . ILE A 1 297 ? 3.612 -22.391 1.618 1.00 26.03 297 ILE A CA 1
ATOM 2238 C C . ILE A 1 297 ? 3.440 -23.905 1.511 1.00 26.03 297 ILE A C 1
ATOM 2240 O O . ILE A 1 297 ? 4.296 -24.665 1.955 1.00 26.03 297 ILE A O 1
ATOM 2244 N N . SER A 1 298 ? 2.288 -24.348 1.010 1.00 23.78 298 SER A N 1
ATOM 2245 C CA . SER A 1 298 ? 2.191 -25.703 0.487 1.00 23.78 298 SER A CA 1
ATOM 2246 C C . SER A 1 298 ? 2.927 -25.674 -0.847 1.00 23.78 298 SER A C 1
ATOM 2248 O O . SER A 1 298 ? 2.399 -25.139 -1.822 1.00 23.78 298 SER A O 1
ATOM 2250 N N . LEU A 1 299 ? 4.182 -26.129 -0.831 1.00 26.67 299 LEU A N 1
ATOM 2251 C CA . LEU A 1 299 ? 4.865 -26.597 -2.036 1.00 26.67 299 LEU A CA 1
ATOM 2252 C C . LEU A 1 299 ? 4.152 -27.845 -2.568 1.00 26.67 299 LEU A C 1
ATOM 2254 O O . LEU A 1 299 ? 3.595 -28.598 -1.730 1.00 26.67 299 LEU A O 1
#

Foldseek 3Di:
DDDDDDDDDDDDDDDDDDDDDDDDDDDDDDDDDDDDDDDDDDDDDDDDDDDDDDDDDDDDDDDDDDDDDDDDDDDDDDDDDDDDDPPPVNVVVVVVVVVVVVVVVVVVVVVVVVVVVVVVVVVVVVVVVVVVPDPDPDPADDLVRLLVVVVVCLQPQAADDDDVPDADDDLAQQRHHDPPDDDDFQFWKFAFDQDPVRDTFTFTWTWHDADPVVQWTFTAGSHDDPDPGTDTGHPVRIGGHRSHYYACVRHVVSHQAAQDWDFADEPSHRTTDTAGQHHTDPGPSDGSHYPPRPRPPPD

Sequence (299 aa):
MPRASKGKGGANGGDKSESKGGDSKSDTAKSEAKADSKGEPDNKADTTTKGDKAESSLKGSGNSSQSPSTCAPSDELRGAVGGAPASSEEKVQGLLGELFRNVKDIQVERDRAEHNLTNIKKTHEKVKEEGKDSGRPKQIMRRGVLMSQLQQNATTLPLWVSKPGESPPPLCGAVSADNNYISQAEDKVAARVKGQDGGENWILAEVVNFNAHTGKYEVDDVDAEEGKERHSISRRRVVPLPIWKANPETDPDALFPKKALVLALYPQTTCFYRALVEDPPKTVIAVILCSHIQFKISL

InterPro domains:
  IPR010750 SGF29 tudor-like domain [PF07039] (186-283)
  IPR010750 SGF29 tudor-like domain [PS51518] (179-299)
  IPR037802 SAGA-associated factor 29 [PTHR21539] (132-284)
  IPR047288 SAGA-associated factor 29, first Tudor domain [cd20393] (181-245)

pLDDT: mean 71.7, std 24.63, range [23.78, 97.88]